Protein AF-A0A662MGZ0-F1 (afdb_monomer_lite)

pLDDT: mean 72.91, std 17.0, range [33.31, 95.69]

Structure (mmCIF, N/CA/C/O backbone):
data_AF-A0A662MGZ0-F1
#
_entry.id   AF-A0A662MGZ0-F1
#
loop_
_atom_site.group_PDB
_atom_site.id
_atom_site.type_symbol
_atom_site.label_atom_id
_atom_site.label_alt_id
_atom_site.label_comp_id
_atom_site.label_asym_id
_atom_site.label_entity_id
_atom_site.label_seq_id
_atom_site.pdbx_PDB_ins_code
_atom_site.Cartn_x
_atom_site.Cartn_y
_atom_site.Cartn_z
_atom_site.occupancy
_atom_site.B_iso_or_equiv
_atom_site.auth_seq_id
_atom_site.auth_comp_id
_atom_site.auth_asym_id
_atom_site.auth_atom_id
_atom_site.pdbx_PDB_model_num
ATOM 1 N N . MET A 1 1 ? -16.092 4.769 41.363 1.00 36.03 1 MET A N 1
ATOM 2 C CA . MET A 1 1 ? -15.689 6.118 40.922 1.00 36.03 1 MET A CA 1
ATOM 3 C C . MET A 1 1 ? -15.088 5.960 39.541 1.00 36.03 1 MET A C 1
ATOM 5 O O . MET A 1 1 ? -14.132 5.210 39.410 1.00 36.03 1 MET A O 1
ATOM 9 N N . GLN A 1 2 ? -15.732 6.515 38.516 1.00 34.66 2 GLN A N 1
ATOM 10 C CA . GLN A 1 2 ? -15.165 6.566 37.168 1.00 34.66 2 GLN A CA 1
ATOM 11 C C . GLN A 1 2 ? -14.078 7.638 37.183 1.00 34.66 2 GLN A C 1
ATOM 13 O O . GLN A 1 2 ? -14.341 8.749 37.640 1.00 34.66 2 GLN A O 1
ATOM 18 N N . GLU A 1 3 ? -12.863 7.291 36.763 1.00 37.12 3 GLU A N 1
ATOM 19 C CA . GLU A 1 3 ? -11.817 8.292 36.576 1.00 37.12 3 GLU A CA 1
ATOM 20 C C . GLU A 1 3 ? -12.299 9.345 35.567 1.00 37.12 3 GLU A C 1
ATOM 22 O O . GLU A 1 3 ? -12.917 8.980 34.558 1.00 37.12 3 GLU A O 1
ATOM 27 N N . PRO A 1 4 ? -12.070 10.642 35.839 1.00 37.88 4 PRO A N 1
ATOM 28 C CA . PRO A 1 4 ? -12.424 11.695 34.908 1.00 37.88 4 PRO A CA 1
ATOM 29 C C . PRO A 1 4 ? -11.618 11.496 33.626 1.00 37.88 4 PRO A C 1
ATOM 31 O O . PRO A 1 4 ? -10.399 11.336 33.650 1.00 37.88 4 PRO A O 1
ATOM 34 N N . TYR A 1 5 ? -12.337 11.466 32.510 1.00 40.00 5 TYR A N 1
ATOM 35 C CA . TYR A 1 5 ? -11.785 11.430 31.165 1.00 40.00 5 TYR A CA 1
ATOM 36 C C . TYR A 1 5 ? -10.816 12.617 31.020 1.00 40.00 5 TYR A C 1
ATOM 38 O O . TYR A 1 5 ? -11.238 13.766 31.120 1.00 40.00 5 TYR A O 1
ATOM 46 N N . ASP A 1 6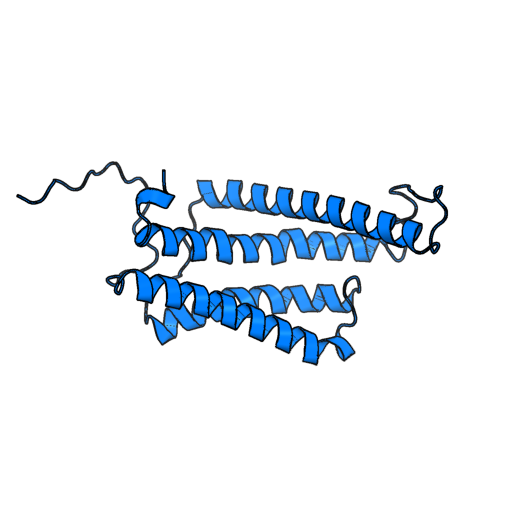 ? -9.515 12.352 30.883 1.00 36.50 6 ASP A N 1
ATOM 47 C CA . ASP A 1 6 ? -8.514 13.403 30.694 1.00 36.50 6 ASP A CA 1
ATOM 48 C C . ASP A 1 6 ? -8.732 14.053 29.317 1.00 36.50 6 ASP A C 1
ATOM 50 O O . ASP A 1 6 ? -8.434 13.476 28.268 1.00 36.50 6 ASP A O 1
ATOM 54 N N . ASP A 1 7 ? -9.284 15.267 29.338 1.00 39.56 7 ASP A N 1
ATOM 55 C CA . ASP A 1 7 ? -9.600 16.117 28.184 1.00 39.56 7 ASP A CA 1
ATOM 56 C C . ASP A 1 7 ? -8.359 16.603 27.405 1.00 39.56 7 ASP A C 1
ATOM 58 O O . ASP A 1 7 ? -8.474 17.389 26.464 1.00 39.56 7 ASP A O 1
ATOM 62 N N . LYS A 1 8 ? -7.148 16.125 27.722 1.00 34.72 8 LYS A N 1
ATOM 63 C CA . LYS A 1 8 ? -5.940 16.387 26.917 1.00 34.72 8 LYS A CA 1
ATOM 64 C C . LYS A 1 8 ? -5.690 15.364 25.810 1.00 34.72 8 LYS A C 1
ATOM 66 O O . LYS A 1 8 ? -4.596 15.300 25.245 1.00 34.72 8 LYS A O 1
ATOM 71 N N . TRP A 1 9 ? -6.715 14.616 25.413 1.00 36.53 9 TRP A N 1
ATOM 72 C CA . TRP A 1 9 ? -6.699 13.875 24.158 1.00 36.53 9 TRP A CA 1
ATOM 73 C C . TRP A 1 9 ? -6.981 14.833 22.977 1.00 36.53 9 TRP A C 1
ATOM 75 O O . TRP A 1 9 ? -8.115 15.019 22.551 1.00 36.53 9 TRP A O 1
ATOM 85 N N . TYR A 1 10 ? -5.935 15.413 22.375 1.00 33.31 10 TYR A N 1
ATOM 86 C CA . TYR A 1 10 ? -6.049 16.272 21.172 1.00 33.31 10 TYR A CA 1
ATOM 87 C C . TYR A 1 10 ? -6.372 15.513 19.864 1.00 33.31 10 TYR A C 1
ATOM 89 O O . TYR A 1 10 ? -6.394 16.091 18.777 1.00 33.31 10 TYR A O 1
ATOM 97 N N . GLY A 1 11 ? -6.586 14.200 19.933 1.00 38.25 11 GLY A N 1
ATOM 98 C CA . GLY A 1 11 ? -7.025 13.376 18.811 1.00 38.25 11 GLY A CA 1
ATOM 99 C C . GLY A 1 11 ? -8.546 13.232 18.757 1.00 38.25 11 GLY A C 1
ATOM 100 O O . GLY A 1 11 ? -9.127 12.494 19.541 1.00 38.25 11 GLY A O 1
ATOM 101 N N . VAL A 1 12 ? -9.183 13.860 17.773 1.00 43.66 12 VAL A N 1
ATOM 102 C CA . VAL A 1 12 ? -10.583 13.602 17.378 1.00 43.66 12 VAL A CA 1
ATOM 103 C C . VAL A 1 12 ? -10.889 12.084 17.442 1.00 43.66 12 VAL A C 1
ATOM 105 O O . VAL A 1 12 ? -9.995 11.283 17.112 1.00 43.66 12 VAL A O 1
ATOM 108 N N . PRO A 1 13 ? -12.087 11.667 17.913 1.00 45.62 13 PRO A N 1
ATOM 109 C CA . PRO A 1 13 ? -12.421 10.280 18.233 1.00 45.62 13 PRO A CA 1
ATOM 110 C C . PRO A 1 13 ? -11.998 9.266 17.158 1.00 45.62 13 PRO A C 1
ATOM 112 O O . PRO A 1 13 ? -11.779 9.618 15.995 1.00 45.62 13 PRO A O 1
ATOM 115 N N . PRO A 1 14 ? -11.786 7.995 17.538 1.00 53.53 14 PRO A N 1
ATOM 116 C CA . PRO A 1 14 ? -11.468 6.930 16.591 1.00 53.53 14 PRO A CA 1
ATOM 117 C C . PRO A 1 14 ? -12.357 7.004 15.334 1.00 53.53 14 PRO A C 1
ATOM 119 O O . PRO A 1 14 ? -13.562 7.169 15.450 1.00 53.53 14 PRO A O 1
ATOM 122 N N . ALA A 1 15 ? -11.776 6.895 14.130 1.00 58.50 15 ALA A N 1
ATOM 123 C CA . ALA A 1 15 ? -12.521 6.608 12.900 1.00 58.50 15 ALA A CA 1
ATOM 124 C C . ALA A 1 15 ? -13.312 5.305 13.100 1.00 58.50 15 ALA A C 1
ATOM 126 O O . ALA A 1 15 ? -12.734 4.235 12.944 1.00 58.50 15 ALA A O 1
ATOM 127 N N . GLY A 1 16 ? -14.538 5.372 13.609 1.00 57.53 16 GLY A N 1
ATOM 128 C CA . GLY A 1 16 ? -15.342 4.237 14.071 1.00 57.53 16 GLY A CA 1
ATOM 129 C C . GLY A 1 16 ? -16.126 4.595 15.325 1.00 57.53 16 GLY A C 1
ATOM 130 O O . GLY A 1 16 ? -15.541 4.877 16.367 1.00 57.53 16 GLY A O 1
ATOM 131 N N . GLU A 1 17 ? -17.447 4.574 15.203 1.00 64.44 17 GLU A N 1
ATOM 132 C CA . GLU A 1 17 ? -18.383 4.990 16.253 1.00 64.44 17 GLU A CA 1
ATOM 133 C C . GLU A 1 17 ? -18.802 3.806 17.133 1.00 64.44 17 GLU A C 1
ATOM 135 O O . GLU A 1 17 ? -19.335 3.995 18.227 1.00 64.44 17 GLU A O 1
ATOM 140 N N . LYS A 1 18 ? -18.574 2.569 16.669 1.00 71.88 18 LYS A N 1
ATOM 141 C CA . LYS A 1 18 ? -19.003 1.367 17.387 1.00 71.88 18 LYS A CA 1
ATOM 142 C C . LYS A 1 18 ? -17.957 0.855 18.374 1.00 71.88 18 LYS A C 1
ATOM 144 O O . LYS A 1 18 ? -16.753 0.971 18.132 1.00 71.88 18 LYS A O 1
ATOM 149 N N . PRO A 1 19 ? -18.409 0.178 19.446 1.00 76.31 19 PRO A N 1
ATOM 150 C CA . PRO A 1 19 ? -17.512 -0.523 20.346 1.00 76.31 19 PRO A CA 1
ATOM 151 C C . PRO A 1 19 ? -16.674 -1.568 19.601 1.00 76.31 19 PRO A C 1
ATOM 153 O O . PRO A 1 19 ? -17.112 -2.244 18.658 1.00 76.31 19 PRO A O 1
ATOM 156 N N . ILE A 1 20 ? -15.427 -1.681 20.042 1.00 80.12 20 ILE A N 1
ATOM 157 C CA . ILE A 1 20 ? -14.443 -2.585 19.461 1.00 80.12 20 ILE A CA 1
ATOM 158 C C . ILE A 1 20 ? -14.708 -3.992 20.015 1.00 80.12 20 ILE A C 1
ATOM 160 O O . ILE A 1 20 ? -14.958 -4.135 21.214 1.00 80.12 20 ILE A O 1
ATOM 164 N N . PRO A 1 21 ? -14.681 -5.037 19.170 1.00 82.38 21 PRO A N 1
ATOM 165 C CA . PRO A 1 21 ? -14.784 -6.416 19.625 1.00 82.38 21 PRO A CA 1
ATOM 166 C C . PRO A 1 21 ? -13.569 -6.787 20.495 1.00 82.38 21 PRO A C 1
ATOM 168 O O . PRO A 1 21 ? -12.618 -6.009 20.605 1.00 82.38 21 PRO A O 1
ATOM 171 N N . PRO A 1 22 ? -13.553 -7.982 21.113 1.00 88.19 22 PRO A N 1
ATOM 172 C CA . PRO A 1 22 ? -12.413 -8.427 21.907 1.00 88.19 22 PRO A CA 1
ATOM 173 C C . PRO A 1 22 ? -11.082 -8.246 21.166 1.00 88.19 22 PRO A C 1
ATOM 175 O O . PRO A 1 22 ? -10.978 -8.553 19.977 1.00 88.19 22 PRO A O 1
ATOM 178 N N . ARG A 1 23 ? -10.060 -7.771 21.888 1.00 84.00 23 ARG A N 1
ATOM 179 C CA . ARG A 1 23 ? -8.738 -7.374 21.367 1.00 84.00 23 ARG A CA 1
ATOM 180 C C . ARG A 1 23 ? -8.174 -8.316 20.301 1.00 84.00 23 ARG A C 1
ATOM 182 O O . ARG A 1 23 ? -7.818 -7.861 19.218 1.00 84.00 23 ARG A O 1
ATOM 189 N N . GLY A 1 24 ? -8.123 -9.616 20.590 1.00 85.69 24 GLY A N 1
ATOM 190 C CA . GLY A 1 24 ? -7.587 -10.613 19.656 1.00 85.69 24 GLY A CA 1
ATOM 191 C C . GLY A 1 24 ? -8.396 -10.722 18.362 1.00 85.69 24 GLY A C 1
ATOM 192 O O . GLY A 1 24 ? -7.819 -10.786 17.282 1.00 85.69 24 GLY A O 1
ATOM 193 N N . ARG A 1 25 ? -9.730 -10.652 18.458 1.00 89.44 25 ARG A N 1
ATOM 194 C CA . ARG A 1 25 ? -10.616 -10.675 17.289 1.00 89.44 25 ARG A CA 1
ATOM 195 C C . ARG A 1 25 ? -10.419 -9.439 16.418 1.00 89.44 25 ARG A C 1
ATOM 197 O O . ARG A 1 25 ? -10.352 -9.578 15.207 1.00 89.44 25 ARG A O 1
ATOM 204 N N . TYR A 1 26 ? -10.299 -8.252 17.009 1.00 88.75 26 TYR A N 1
ATOM 205 C CA . TYR A 1 26 ? -10.123 -7.033 16.216 1.00 88.75 26 TYR A CA 1
ATOM 206 C C . TYR A 1 26 ? -8.779 -6.992 15.481 1.00 88.75 26 TYR A C 1
ATOM 208 O O . TYR A 1 26 ? -8.721 -6.605 14.320 1.00 88.75 26 TYR A O 1
ATOM 216 N N . ILE A 1 27 ? -7.700 -7.441 16.130 1.00 88.56 27 ILE A N 1
ATOM 217 C CA . ILE A 1 27 ? -6.387 -7.557 15.479 1.00 88.56 27 ILE A CA 1
ATOM 218 C C . ILE A 1 27 ? -6.452 -8.574 14.336 1.00 88.56 27 ILE A C 1
ATOM 220 O O . ILE A 1 27 ? -5.968 -8.289 13.244 1.00 88.56 27 ILE A O 1
ATOM 224 N N . ALA A 1 28 ? -7.092 -9.727 14.557 1.00 92.38 28 ALA A N 1
ATOM 225 C CA . ALA A 1 28 ? -7.289 -10.723 13.509 1.00 92.38 28 ALA A CA 1
ATOM 226 C C . ALA A 1 28 ? -8.102 -10.166 12.328 1.00 92.38 28 ALA A C 1
ATOM 228 O O . ALA A 1 28 ? -7.761 -10.438 11.183 1.00 92.38 28 ALA A O 1
ATOM 229 N N . GLU A 1 29 ? -9.127 -9.348 12.588 1.00 93.06 29 GLU A N 1
ATOM 230 C CA . GLU A 1 29 ? -9.899 -8.659 11.547 1.00 93.06 29 GLU A CA 1
ATOM 231 C C . GLU A 1 29 ? -9.010 -7.712 10.716 1.00 93.06 29 GLU A C 1
ATOM 233 O O . GLU A 1 29 ? -9.052 -7.772 9.490 1.00 93.06 29 GLU A O 1
ATOM 238 N N . ILE A 1 30 ? -8.150 -6.899 11.345 1.00 91.19 30 ILE A N 1
ATOM 239 C CA . ILE A 1 30 ? -7.210 -6.009 10.631 1.00 91.19 30 ILE A CA 1
ATOM 240 C C . ILE A 1 30 ? -6.205 -6.817 9.797 1.00 91.19 30 ILE A C 1
ATOM 242 O O . ILE A 1 30 ? -5.982 -6.508 8.628 1.00 91.19 30 ILE A O 1
ATOM 246 N N . LEU A 1 31 ? -5.615 -7.868 10.373 1.00 93.31 31 LEU A N 1
ATOM 247 C CA . LEU A 1 31 ? -4.672 -8.736 9.662 1.00 93.31 31 LEU A CA 1
ATOM 248 C C . LEU A 1 31 ? -5.336 -9.456 8.486 1.00 93.31 31 LEU A C 1
ATOM 250 O O . LEU A 1 31 ? -4.720 -9.592 7.433 1.00 93.31 31 LEU A O 1
ATOM 254 N N . ALA A 1 32 ? -6.594 -9.874 8.635 1.00 94.94 32 ALA A N 1
ATOM 255 C CA . ALA A 1 32 ? -7.357 -10.483 7.554 1.00 94.94 32 ALA A CA 1
ATOM 256 C C . ALA A 1 32 ? -7.583 -9.503 6.396 1.00 94.94 32 ALA A C 1
ATOM 258 O O . ALA A 1 32 ? -7.451 -9.905 5.245 1.00 94.94 32 ALA A O 1
ATOM 259 N N . VAL A 1 33 ? -7.861 -8.224 6.676 1.00 94.75 33 VAL A N 1
ATOM 260 C CA . VAL A 1 33 ? -7.974 -7.185 5.635 1.00 94.75 33 VAL A CA 1
ATOM 261 C C . VAL A 1 33 ? -6.670 -7.063 4.847 1.00 94.75 33 VAL A C 1
ATOM 263 O O . VAL A 1 33 ? -6.703 -7.142 3.623 1.00 94.75 33 VAL A O 1
ATOM 266 N N . ILE A 1 34 ? -5.532 -6.950 5.540 1.00 94.00 34 ILE A N 1
ATOM 267 C CA . ILE A 1 34 ? -4.206 -6.857 4.904 1.00 94.00 34 ILE A CA 1
ATOM 268 C C . ILE A 1 34 ? -3.904 -8.123 4.090 1.00 94.00 34 ILE A C 1
ATOM 270 O O . ILE A 1 34 ? -3.416 -8.053 2.967 1.00 94.00 34 ILE A O 1
ATOM 274 N N . PHE A 1 35 ? -4.213 -9.301 4.632 1.00 95.50 35 PHE A N 1
ATOM 275 C CA . PHE A 1 35 ? -3.986 -10.565 3.940 1.00 95.50 35 PHE A CA 1
ATOM 276 C C . PHE A 1 35 ? -4.834 -10.693 2.668 1.00 95.50 35 PHE A C 1
ATOM 278 O O . PHE A 1 35 ? -4.313 -11.056 1.615 1.00 95.50 35 PHE A O 1
ATOM 285 N N . ILE A 1 36 ? -6.128 -10.366 2.744 1.00 95.69 36 ILE A N 1
ATOM 286 C CA . ILE A 1 36 ? -7.026 -10.355 1.581 1.00 95.69 36 ILE A CA 1
ATOM 287 C C . ILE A 1 36 ? -6.498 -9.391 0.523 1.00 95.69 36 ILE A C 1
ATOM 289 O O . ILE A 1 36 ? -6.497 -9.726 -0.657 1.00 95.69 36 ILE A O 1
ATOM 293 N N . GLU A 1 37 ? -6.012 -8.226 0.937 1.00 94.25 37 GLU A N 1
ATOM 294 C CA . GLU A 1 37 ? -5.407 -7.264 0.031 1.00 94.25 37 GLU A CA 1
ATOM 295 C C . GLU A 1 37 ? -4.190 -7.849 -0.697 1.00 94.25 37 GLU A C 1
ATOM 297 O O . GLU A 1 37 ? -4.146 -7.790 -1.923 1.00 94.25 37 GLU A O 1
ATOM 302 N N . PHE A 1 38 ? -3.254 -8.496 0.011 1.00 92.94 38 PHE A N 1
ATOM 303 C CA . PHE A 1 38 ? -2.117 -9.182 -0.618 1.00 92.94 38 PHE A CA 1
ATOM 304 C C . PHE A 1 38 ? -2.560 -10.249 -1.624 1.00 92.94 38 PHE A C 1
ATOM 306 O O . PHE A 1 38 ? -1.990 -10.347 -2.713 1.00 92.94 38 PHE A O 1
ATOM 313 N N . VAL A 1 39 ? -3.593 -11.028 -1.290 1.00 94.75 39 VAL A N 1
ATOM 314 C CA . VAL A 1 39 ? -4.161 -12.035 -2.197 1.00 94.75 39 VAL A CA 1
ATOM 315 C C . VAL A 1 39 ? -4.755 -11.374 -3.438 1.00 94.75 39 VAL A C 1
ATOM 317 O O . VAL A 1 39 ? -4.446 -11.791 -4.553 1.00 94.75 39 VAL A O 1
ATOM 320 N N . LEU A 1 40 ? -5.564 -10.324 -3.276 1.00 94.75 40 LEU A N 1
ATOM 321 C CA . LEU A 1 40 ? -6.132 -9.567 -4.394 1.00 94.75 40 LEU A CA 1
ATOM 322 C C . LEU A 1 40 ? -5.036 -8.956 -5.264 1.00 94.75 40 LEU A C 1
ATOM 324 O O . LEU A 1 40 ? -5.153 -8.964 -6.491 1.00 94.75 40 LEU A O 1
ATOM 328 N N . TRP A 1 41 ? -3.951 -8.488 -4.648 1.00 92.88 41 TRP A N 1
ATOM 329 C CA . TRP A 1 41 ? -2.832 -7.922 -5.381 1.00 92.88 41 TRP A CA 1
ATOM 330 C C . TRP A 1 41 ? -2.112 -8.984 -6.216 1.00 92.88 41 TRP A C 1
ATOM 332 O O . TRP A 1 41 ? -1.857 -8.785 -7.406 1.00 92.88 41 TRP A O 1
ATOM 342 N N . GLY A 1 42 ? -1.856 -10.149 -5.614 1.00 90.00 42 GLY A N 1
ATOM 343 C CA . GLY A 1 42 ? -1.281 -11.312 -6.285 1.00 90.00 42 GLY A CA 1
ATOM 344 C C . GLY A 1 42 ? -2.148 -11.806 -7.443 1.00 90.00 42 GLY A C 1
ATOM 345 O O . GLY A 1 42 ? -1.635 -12.017 -8.541 1.00 90.00 42 GLY A O 1
ATOM 346 N N . LEU A 1 43 ? -3.465 -11.910 -7.238 1.00 93.38 43 LEU A N 1
ATOM 347 C CA . LEU A 1 43 ? -4.419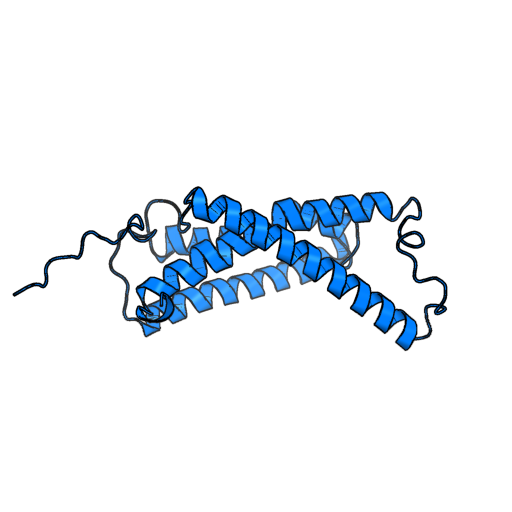 -12.291 -8.282 1.00 93.38 43 LEU A CA 1
ATOM 348 C C . LEU A 1 43 ? -4.433 -11.276 -9.425 1.00 93.38 43 LEU A C 1
ATOM 350 O O . LEU A 1 43 ? -4.305 -11.660 -10.587 1.00 93.38 43 LEU A O 1
ATOM 354 N N . TYR A 1 44 ? -4.525 -9.981 -9.117 1.00 92.12 44 TYR A N 1
ATOM 355 C CA . TYR A 1 44 ? -4.432 -8.940 -10.136 1.00 92.12 44 TYR A CA 1
ATOM 356 C C . TYR A 1 44 ? -3.137 -9.069 -10.937 1.00 92.12 44 TYR A C 1
ATOM 358 O O . TYR A 1 44 ? -3.176 -9.030 -12.166 1.00 92.12 44 TYR A O 1
ATOM 366 N N . ARG A 1 45 ? -1.984 -9.241 -10.280 1.00 88.69 45 ARG A N 1
ATOM 367 C CA . ARG A 1 45 ? -0.701 -9.360 -10.984 1.00 88.69 45 ARG A CA 1
ATOM 368 C C . ARG A 1 45 ? -0.650 -10.608 -11.846 1.00 88.69 45 ARG A C 1
ATOM 370 O O . ARG A 1 45 ? -0.211 -10.510 -12.985 1.00 88.69 45 ARG A O 1
ATOM 377 N N . TYR A 1 46 ? -1.144 -11.734 -11.345 1.00 89.44 46 TYR A N 1
ATOM 378 C CA . TYR A 1 46 ? -1.210 -12.981 -12.094 1.00 89.44 46 TYR A CA 1
ATOM 379 C C . TYR A 1 46 ? -2.031 -12.831 -13.384 1.00 89.44 46 TYR A C 1
ATOM 381 O O . TYR A 1 46 ? -1.541 -13.149 -14.465 1.00 89.44 46 TYR A O 1
ATOM 389 N N . PHE A 1 47 ? -3.240 -12.269 -13.297 1.00 90.06 47 PHE A N 1
ATOM 390 C CA . PHE A 1 47 ? -4.121 -12.124 -14.461 1.00 90.06 47 PHE A CA 1
ATOM 391 C C . PHE A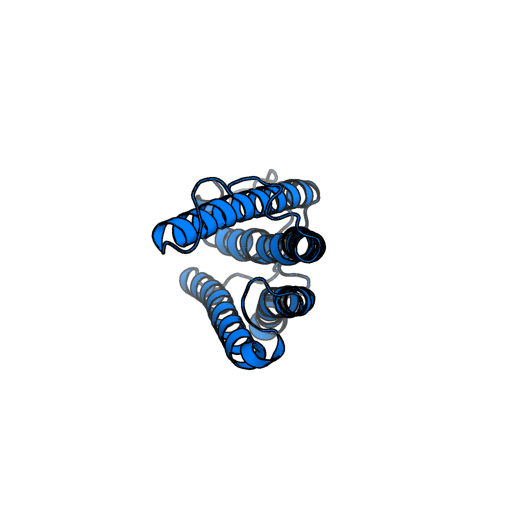 1 47 ? -3.705 -11.009 -15.416 1.00 90.06 47 PHE A C 1
ATOM 393 O O . PHE A 1 47 ? -3.947 -11.101 -16.618 1.00 90.06 47 PHE A O 1
ATOM 400 N N . THR A 1 48 ? -3.091 -9.944 -14.904 1.00 87.50 48 THR A N 1
ATOM 401 C CA . THR A 1 48 ? -2.772 -8.771 -15.720 1.00 87.50 48 THR A CA 1
ATOM 402 C C . THR A 1 48 ? -1.332 -8.724 -16.211 1.00 87.50 48 THR A C 1
ATOM 404 O O . THR A 1 48 ? -1.030 -7.908 -17.081 1.00 87.50 48 THR A O 1
ATOM 407 N N . ALA A 1 49 ? -0.444 -9.602 -15.733 1.00 85.38 49 ALA A N 1
ATOM 408 C CA . ALA A 1 49 ? 0.933 -9.696 -16.220 1.00 85.38 49 ALA A CA 1
ATOM 409 C C . ALA A 1 49 ? 1.045 -9.823 -17.755 1.00 85.38 49 ALA A C 1
ATOM 411 O O . ALA A 1 49 ? 1.884 -9.120 -18.319 1.00 85.38 49 ALA A O 1
ATOM 412 N N . PRO A 1 50 ? 0.198 -10.598 -18.468 1.00 88.75 50 PRO A N 1
ATOM 413 C CA . PRO A 1 50 ? 0.254 -10.668 -19.933 1.00 88.75 50 PRO A CA 1
ATOM 414 C C . PRO A 1 50 ? -0.101 -9.348 -20.637 1.00 88.75 50 PRO A C 1
ATOM 416 O O . PRO A 1 50 ? 0.328 -9.108 -21.761 1.00 88.75 50 PRO A O 1
ATOM 419 N N . ILE A 1 51 ? -0.890 -8.487 -19.986 1.00 85.75 51 ILE A N 1
ATOM 420 C CA . ILE A 1 51 ? -1.445 -7.258 -20.575 1.00 85.75 51 ILE A CA 1
ATOM 421 C C . ILE A 1 51 ? -0.583 -6.048 -20.206 1.00 85.75 51 ILE A C 1
ATOM 423 O O . ILE A 1 51 ? -0.165 -5.273 -21.070 1.00 85.75 51 ILE A O 1
ATOM 427 N N . TYR A 1 52 ? -0.315 -5.889 -18.909 1.00 81.56 52 TYR A N 1
ATOM 428 C CA . TYR A 1 52 ? 0.444 -4.771 -18.358 1.00 81.56 52 TYR A CA 1
ATOM 429 C C . TYR A 1 52 ? 1.945 -5.041 -18.277 1.00 81.56 52 TYR A C 1
ATOM 431 O O . TYR A 1 52 ? 2.698 -4.129 -17.959 1.00 81.56 52 TYR A O 1
ATOM 439 N N . GLY A 1 53 ? 2.390 -6.254 -18.598 1.00 80.81 53 GLY A N 1
ATOM 440 C CA . GLY A 1 53 ? 3.798 -6.615 -18.619 1.00 80.81 53 GLY A CA 1
ATOM 441 C C . GLY A 1 53 ? 4.435 -6.722 -17.232 1.00 80.81 53 GLY A C 1
ATOM 442 O O . GLY A 1 53 ? 3.778 -6.730 -16.178 1.00 80.81 53 GLY A O 1
ATOM 443 N N . GLY A 1 54 ? 5.762 -6.842 -17.263 1.00 74.81 54 GLY A N 1
ATOM 444 C CA . GLY A 1 54 ? 6.614 -6.888 -16.082 1.00 74.81 54 GLY A CA 1
ATOM 445 C C . GLY A 1 54 ? 6.725 -5.539 -15.373 1.00 74.81 54 GLY A C 1
ATOM 446 O O . GLY A 1 54 ? 6.366 -4.486 -15.911 1.00 74.81 54 GLY A O 1
ATOM 447 N N . PHE A 1 55 ? 7.240 -5.599 -14.148 1.00 72.75 55 PHE A N 1
ATOM 448 C CA . PHE A 1 55 ? 7.657 -4.424 -13.391 1.00 72.75 55 PHE A CA 1
ATOM 449 C C . PHE A 1 55 ? 8.635 -3.575 -14.223 1.00 72.75 55 PHE A C 1
ATOM 451 O O . PHE A 1 55 ? 9.443 -4.122 -14.970 1.00 72.75 55 PHE A O 1
ATOM 458 N N . GLY A 1 56 ? 8.533 -2.246 -14.131 1.00 70.00 56 GLY A N 1
ATOM 459 C CA . GLY A 1 56 ? 9.380 -1.334 -14.909 1.00 70.00 56 GLY A CA 1
ATOM 460 C C . GLY A 1 56 ? 8.871 -1.008 -16.317 1.00 70.00 56 GLY A C 1
ATOM 461 O O . GLY A 1 56 ? 9.546 -0.301 -17.050 1.00 70.00 56 GLY A O 1
ATOM 462 N N . THR A 1 57 ? 7.683 -1.465 -16.722 1.00 77.81 57 THR A N 1
ATOM 463 C CA . THR A 1 57 ? 7.102 -1.095 -18.026 1.00 77.81 57 THR A CA 1
ATOM 464 C C . THR A 1 57 ? 6.089 0.048 -17.909 1.00 77.81 57 THR A C 1
ATOM 466 O O . THR A 1 57 ? 5.444 0.237 -16.878 1.00 77.81 57 THR A O 1
ATOM 469 N N . TRP A 1 58 ? 5.883 0.803 -18.992 1.00 80.94 58 TRP A N 1
ATOM 470 C CA . TRP A 1 58 ? 4.866 1.866 -19.045 1.00 80.94 58 TRP A CA 1
ATOM 471 C C . TRP A 1 58 ? 3.464 1.358 -18.696 1.00 80.94 58 TRP A C 1
ATOM 473 O O . TRP A 1 58 ? 2.762 1.939 -17.869 1.00 80.94 58 TRP A O 1
ATOM 483 N N . LYS A 1 59 ? 3.069 0.238 -19.309 1.00 83.44 59 LYS A N 1
ATOM 484 C CA . LYS A 1 59 ? 1.754 -0.374 -19.105 1.00 83.44 59 LYS A CA 1
ATOM 485 C C . LYS A 1 59 ? 1.558 -0.814 -17.652 1.00 83.44 59 LYS A C 1
ATOM 487 O O . LYS A 1 59 ? 0.464 -0.646 -17.118 1.00 83.44 59 LYS A O 1
ATOM 492 N N . PHE A 1 60 ? 2.617 -1.304 -17.007 1.00 84.25 60 PHE A N 1
ATOM 493 C CA . PHE A 1 60 ? 2.610 -1.641 -15.589 1.00 84.25 60 PHE A CA 1
ATOM 494 C C . PHE A 1 60 ? 2.248 -0.423 -14.739 1.00 84.25 60 PHE A C 1
ATOM 496 O O . PHE A 1 60 ? 1.277 -0.486 -13.985 1.00 84.25 60 PHE A O 1
ATOM 503 N N . TYR A 1 61 ? 2.958 0.695 -14.896 1.00 83.50 61 TYR A N 1
ATOM 504 C CA . TYR A 1 61 ? 2.726 1.891 -14.082 1.00 83.50 61 TYR A CA 1
ATOM 505 C C . TYR A 1 61 ? 1.363 2.536 -14.339 1.00 83.50 61 TYR A C 1
ATOM 507 O O . TYR A 1 61 ? 0.692 2.926 -13.386 1.00 83.50 61 TYR A O 1
ATOM 515 N N . VAL A 1 62 ? 0.896 2.567 -15.592 1.00 86.38 62 VAL A N 1
ATOM 516 C CA . VAL A 1 62 ? -0.458 3.050 -15.914 1.00 86.38 62 VAL A CA 1
ATOM 517 C C . VAL A 1 62 ? -1.528 2.196 -15.229 1.00 86.38 62 VAL A C 1
ATOM 519 O O . VAL A 1 62 ? -2.454 2.741 -14.634 1.00 86.38 62 VAL A O 1
ATOM 522 N N . GLY A 1 63 ? -1.385 0.866 -15.240 1.00 86.25 63 GLY A N 1
ATOM 523 C CA . GLY A 1 63 ? -2.304 -0.022 -14.519 1.00 86.25 63 GLY A CA 1
ATOM 524 C C . GLY A 1 63 ? -2.310 0.229 -13.005 1.00 86.25 63 GLY A C 1
ATOM 525 O O . GLY A 1 63 ? -3.366 0.198 -12.373 1.00 86.25 63 GLY A O 1
ATOM 526 N N . HIS A 1 64 ? -1.151 0.554 -12.422 1.00 87.00 64 HIS A N 1
ATOM 527 C CA . HIS A 1 64 ? -1.021 0.812 -10.983 1.00 87.00 64 HIS A CA 1
ATOM 528 C C . HIS A 1 64 ? -1.738 2.080 -10.518 1.00 87.00 64 HIS A C 1
ATOM 530 O O . HIS A 1 64 ? -2.199 2.099 -9.378 1.00 87.00 64 HIS A O 1
ATOM 536 N N . ILE A 1 65 ? -1.908 3.086 -11.387 1.00 88.81 65 ILE A N 1
ATOM 537 C CA . ILE A 1 65 ? -2.659 4.312 -11.063 1.00 88.81 65 ILE A CA 1
ATOM 538 C C . ILE A 1 65 ? -4.063 3.977 -10.549 1.00 88.81 65 ILE A C 1
ATOM 540 O O . ILE A 1 65 ? -4.545 4.596 -9.606 1.00 88.81 65 ILE A O 1
ATOM 544 N N . ILE A 1 66 ? -4.712 2.985 -11.160 1.00 88.62 66 ILE A N 1
ATOM 545 C CA . ILE A 1 66 ? -6.076 2.582 -10.808 1.00 88.62 66 ILE A CA 1
ATOM 546 C C . ILE A 1 66 ? -6.051 1.437 -9.803 1.00 88.62 66 ILE A C 1
ATOM 548 O O . ILE A 1 66 ? -6.801 1.440 -8.824 1.00 88.62 66 ILE A O 1
ATOM 552 N N . ALA A 1 67 ? -5.201 0.442 -10.041 1.00 90.06 67 ALA A N 1
ATOM 553 C CA . ALA A 1 67 ? -5.260 -0.796 -9.291 1.00 90.06 67 ALA A CA 1
ATOM 554 C C . ALA A 1 67 ? -4.783 -0.636 -7.840 1.00 90.06 67 ALA A C 1
ATOM 556 O O . ALA A 1 67 ? -5.427 -1.194 -6.955 1.00 90.06 67 ALA A O 1
ATOM 557 N N . ALA A 1 68 ? -3.749 0.174 -7.570 1.00 88.12 68 ALA A N 1
ATOM 558 C CA . ALA A 1 68 ? -3.255 0.362 -6.204 1.00 88.12 68 ALA A CA 1
ATOM 559 C C . ALA A 1 68 ? -4.311 1.011 -5.279 1.00 88.12 68 ALA A C 1
ATOM 561 O O . ALA A 1 68 ? -4.638 0.401 -4.260 1.00 88.12 68 ALA A O 1
ATOM 562 N N . PRO A 1 69 ? -4.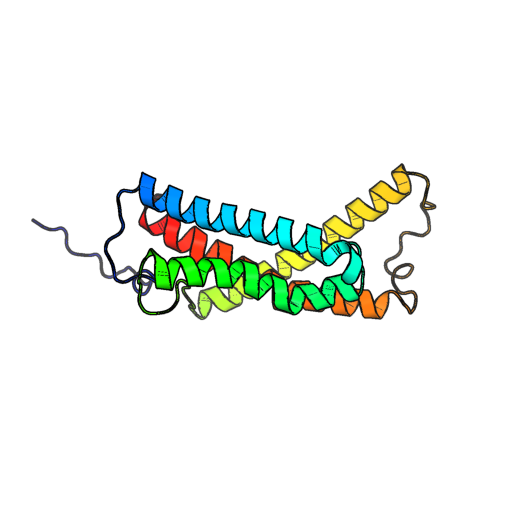949 2.151 -5.629 1.00 89.12 69 PRO A N 1
ATOM 563 C CA . PRO A 1 69 ? -6.036 2.698 -4.816 1.00 89.12 69 PRO A CA 1
ATOM 564 C C . PRO A 1 69 ? -7.230 1.748 -4.702 1.00 89.12 69 PRO A C 1
ATOM 566 O O . PRO A 1 69 ? -7.813 1.611 -3.629 1.00 89.12 69 PRO A O 1
ATOM 569 N N . THR A 1 70 ? -7.601 1.086 -5.802 1.00 93.12 70 THR A N 1
ATOM 570 C CA . THR A 1 70 ? -8.794 0.231 -5.837 1.00 93.12 70 THR A CA 1
ATOM 571 C C . THR A 1 70 ? -8.630 -0.994 -4.948 1.00 93.12 70 THR A C 1
ATOM 573 O O . THR A 1 70 ? -9.543 -1.326 -4.200 1.00 93.12 70 THR A O 1
ATOM 576 N N . ILE A 1 71 ? -7.478 -1.661 -5.001 1.00 93.56 71 ILE A N 1
ATOM 577 C CA . ILE A 1 71 ? -7.248 -2.884 -4.231 1.00 93.56 71 ILE A CA 1
ATOM 578 C C . ILE A 1 71 ? -6.998 -2.540 -2.765 1.00 93.56 71 ILE A C 1
ATOM 580 O O . ILE A 1 71 ? -7.705 -3.066 -1.907 1.00 93.56 71 ILE A O 1
ATOM 584 N N . ALA A 1 72 ? -6.086 -1.613 -2.468 1.00 90.38 72 ALA A N 1
ATOM 585 C CA . ALA A 1 72 ? -5.755 -1.284 -1.084 1.00 90.38 72 ALA A CA 1
ATOM 586 C C . ALA A 1 72 ? -6.921 -0.592 -0.366 1.00 90.38 72 ALA A C 1
ATOM 588 O O . ALA A 1 72 ? -7.483 -1.104 0.607 1.00 90.38 72 ALA A O 1
ATOM 589 N N . LEU A 1 73 ? -7.367 0.556 -0.886 1.00 90.19 73 LEU A N 1
ATOM 590 C CA . LEU A 1 73 ? -8.421 1.328 -0.231 1.00 90.19 73 LEU A CA 1
ATOM 591 C C . LEU A 1 73 ? -9.789 0.668 -0.405 1.00 90.19 73 LEU A C 1
ATOM 593 O O . LEU A 1 73 ? -10.599 0.714 0.518 1.00 90.19 73 LEU A O 1
ATOM 597 N N . GLY A 1 74 ? -10.058 0.022 -1.543 1.00 91.12 74 GLY A N 1
ATOM 598 C CA . GLY A 1 74 ? -11.326 -0.677 -1.759 1.00 91.12 74 GLY A CA 1
ATOM 599 C C . GLY A 1 74 ? -11.529 -1.833 -0.784 1.00 91.12 74 GLY A C 1
ATOM 600 O O . GLY A 1 74 ? -12.611 -1.942 -0.209 1.00 91.12 74 GLY A O 1
ATOM 601 N N . THR A 1 75 ? -10.495 -2.634 -0.505 1.00 93.69 75 THR A N 1
ATOM 602 C CA . THR A 1 75 ? -10.586 -3.726 0.484 1.00 93.69 75 THR A CA 1
ATOM 603 C C . THR A 1 75 ? -10.898 -3.181 1.878 1.00 93.69 75 THR A C 1
ATOM 605 O O . THR A 1 75 ? -11.822 -3.658 2.545 1.00 93.69 75 THR A O 1
ATOM 608 N N . ILE A 1 76 ? -10.200 -2.117 2.289 1.00 92.81 76 ILE A N 1
ATOM 609 C CA . ILE A 1 76 ? -10.456 -1.428 3.560 1.00 92.81 76 ILE A CA 1
ATOM 610 C C . ILE A 1 76 ? -11.891 -0.892 3.613 1.00 92.81 76 ILE A C 1
ATOM 612 O O . ILE A 1 76 ? -12.592 -1.093 4.606 1.00 92.81 76 ILE A O 1
ATOM 616 N N . MET A 1 77 ? -12.356 -0.238 2.548 1.00 91.81 77 MET A N 1
ATOM 617 C CA . MET A 1 77 ? -13.703 0.328 2.477 1.00 91.81 77 MET A CA 1
ATOM 618 C C . MET A 1 77 ? -14.785 -0.750 2.516 1.00 91.81 77 MET A C 1
ATOM 620 O O . MET A 1 77 ? -15.812 -0.555 3.170 1.00 91.81 77 MET A O 1
ATOM 624 N N . VAL A 1 78 ? -14.556 -1.901 1.877 1.00 93.12 78 VAL A N 1
ATOM 625 C CA . VAL A 1 78 ? -15.489 -3.031 1.914 1.00 93.12 78 VAL A CA 1
ATOM 626 C C . VAL A 1 78 ? -15.609 -3.579 3.335 1.00 93.12 78 VAL A C 1
ATOM 628 O O . VAL A 1 78 ? -16.717 -3.702 3.866 1.00 93.12 78 VAL A O 1
ATOM 631 N N . TYR A 1 79 ? -14.474 -3.833 3.987 1.00 92.94 79 TYR A N 1
ATOM 632 C CA . TYR A 1 79 ? -14.438 -4.233 5.391 1.00 92.94 79 TYR A CA 1
ATOM 633 C C . TYR A 1 79 ? -15.156 -3.215 6.291 1.00 92.94 79 TYR A C 1
ATOM 635 O O . TYR A 1 79 ? -16.010 -3.574 7.108 1.00 92.94 79 TYR A O 1
ATOM 643 N N . TRP A 1 80 ? -14.864 -1.930 6.103 1.00 90.50 80 TRP A N 1
ATOM 644 C CA . TRP A 1 80 ? -15.404 -0.850 6.919 1.00 90.50 80 TRP A CA 1
ATOM 645 C C . TRP A 1 80 ? -16.923 -0.716 6.789 1.00 90.50 80 TRP A C 1
ATOM 647 O O . TRP A 1 80 ? -17.665 -0.703 7.779 1.00 90.50 80 TRP A O 1
ATOM 657 N N . ARG A 1 81 ? -17.407 -0.646 5.546 1.00 89.00 81 ARG A N 1
ATOM 658 C CA . ARG A 1 81 ? -18.799 -0.315 5.248 1.00 89.00 81 ARG A CA 1
ATOM 659 C C . ARG A 1 81 ? -19.730 -1.515 5.329 1.00 89.00 81 ARG A C 1
ATOM 661 O O . ARG A 1 81 ? -20.863 -1.349 5.775 1.00 89.00 81 ARG A O 1
ATOM 668 N N . PHE A 1 82 ? -19.281 -2.702 4.924 1.00 90.62 82 PHE A N 1
ATOM 669 C CA . PHE A 1 82 ? -20.152 -3.878 4.835 1.00 90.62 82 PHE A CA 1
ATOM 670 C C . PHE A 1 82 ? -19.972 -4.840 6.005 1.00 90.62 82 PHE A C 1
ATOM 672 O O . PHE A 1 82 ? -20.971 -5.285 6.570 1.00 90.62 82 PHE A O 1
ATOM 679 N N . TYR A 1 83 ? -18.731 -5.127 6.411 1.00 91.19 83 TYR A N 1
ATOM 680 C CA . TYR A 1 83 ? -18.481 -6.059 7.514 1.00 91.19 83 TYR A CA 1
ATOM 681 C C . TYR A 1 83 ? -18.668 -5.382 8.881 1.00 91.19 83 TYR A C 1
ATOM 683 O O . TYR A 1 83 ? -19.512 -5.803 9.673 1.00 91.19 83 TYR A O 1
ATOM 691 N N . ARG A 1 84 ? -17.966 -4.270 9.145 1.00 86.50 84 ARG A N 1
ATOM 692 C CA . ARG A 1 84 ? -18.112 -3.501 10.400 1.00 86.50 84 ARG A CA 1
ATOM 693 C C . ARG A 1 84 ? -19.386 -2.646 10.439 1.00 86.50 84 ARG A C 1
ATOM 695 O O . ARG A 1 84 ? -19.896 -2.314 11.518 1.00 86.50 84 ARG A O 1
ATOM 702 N N . LYS A 1 85 ? -19.948 -2.327 9.266 1.00 86.81 85 LYS A N 1
ATOM 703 C CA . LYS A 1 85 ? -21.135 -1.466 9.105 1.00 86.81 85 LYS A CA 1
ATOM 704 C C . LYS A 1 85 ? -20.954 -0.106 9.786 1.00 86.81 85 LYS A C 1
ATOM 706 O O . LYS A 1 85 ? -21.879 0.387 10.434 1.00 86.81 85 LYS A O 1
ATOM 711 N N . GLU A 1 86 ? -19.748 0.442 9.716 1.00 81.69 86 GLU A N 1
ATOM 712 C CA . GLU A 1 86 ? -19.409 1.745 10.286 1.00 81.69 86 GLU A CA 1
ATOM 713 C C . GLU A 1 86 ? -19.900 2.867 9.358 1.00 81.69 86 GLU A C 1
ATOM 715 O O . GLU A 1 86 ? -20.127 2.683 8.150 1.00 81.69 86 GLU A O 1
ATOM 720 N N . ARG A 1 87 ? -20.127 4.044 9.940 1.00 74.81 87 ARG A N 1
ATOM 721 C CA . ARG A 1 87 ? -20.419 5.273 9.194 1.00 74.81 87 ARG A CA 1
ATOM 722 C C . ARG A 1 87 ? -19.120 6.072 9.029 1.00 74.81 87 ARG A C 1
ATOM 724 O O . ARG A 1 87 ? -18.203 5.942 9.832 1.00 74.81 87 ARG A O 1
ATOM 731 N N . GLY A 1 88 ? -19.028 6.859 7.957 1.00 77.44 88 GLY A N 1
ATOM 732 C CA . GLY A 1 88 ? -17.831 7.648 7.642 1.00 77.44 88 GLY A CA 1
ATOM 733 C C . GLY A 1 88 ? -16.660 6.833 7.078 1.00 77.44 88 GLY A C 1
ATOM 734 O O . GLY A 1 88 ? -16.817 5.671 6.696 1.00 77.44 88 GLY A O 1
ATOM 735 N N . LEU A 1 89 ? -15.490 7.473 6.997 1.00 79.56 89 LEU A N 1
ATOM 736 C CA . LEU A 1 89 ? -14.264 6.880 6.461 1.00 79.56 89 LEU A CA 1
ATOM 737 C C . LEU A 1 89 ? -13.419 6.228 7.571 1.00 79.56 89 LEU A C 1
ATOM 739 O O . LEU A 1 89 ? -13.368 6.752 8.683 1.00 79.56 89 LEU A O 1
ATOM 743 N N . PRO A 1 90 ? -12.704 5.131 7.263 1.00 76.94 90 PRO A N 1
ATOM 744 C CA . PRO A 1 90 ? -11.815 4.449 8.206 1.00 76.94 90 PRO A CA 1
ATOM 745 C C . PRO A 1 90 ? -10.510 5.203 8.510 1.00 76.94 90 PRO A C 1
ATOM 747 O O . PRO A 1 90 ? -9.717 4.725 9.323 1.00 76.94 90 PRO A O 1
ATOM 750 N N . PHE A 1 91 ? -10.281 6.349 7.861 1.00 79.12 91 PHE A N 1
ATOM 751 C CA . PHE A 1 91 ? -9.022 7.092 7.863 1.00 79.12 91 PHE A CA 1
ATOM 752 C C . PHE A 1 91 ? -9.128 8.384 8.677 1.00 79.12 91 PHE A C 1
ATOM 754 O O . PHE A 1 91 ? -10.125 9.106 8.594 1.00 79.12 91 PHE A O 1
ATOM 761 N N . ARG A 1 92 ? -8.070 8.727 9.420 1.00 69.56 92 ARG A N 1
ATOM 762 C CA . ARG A 1 92 ? -7.969 10.006 10.136 1.00 69.56 92 ARG A CA 1
ATOM 763 C C . ARG A 1 92 ? -7.188 11.041 9.330 1.00 69.56 92 ARG A C 1
ATOM 765 O O . ARG A 1 92 ? -5.970 11.158 9.445 1.00 69.56 92 ARG A O 1
ATOM 772 N N . PHE A 1 93 ? -7.904 11.872 8.583 1.00 59.78 93 PHE A N 1
ATOM 773 C CA . PHE A 1 93 ? -7.321 13.026 7.899 1.00 59.78 93 PHE A CA 1
ATOM 774 C C . PHE A 1 93 ? -7.137 14.192 8.883 1.00 59.78 93 PHE A C 1
ATOM 776 O O . PHE A 1 93 ? -8.026 15.022 9.045 1.00 59.78 93 PHE A O 1
ATOM 783 N N . THR A 1 94 ? -5.997 14.277 9.571 1.00 55.81 94 THR A N 1
ATOM 784 C CA . THR A 1 94 ? -5.626 15.513 10.294 1.00 55.81 94 THR A CA 1
ATOM 785 C C . THR A 1 94 ? -4.593 16.280 9.478 1.00 55.81 94 THR A C 1
ATOM 787 O O . THR A 1 94 ? -3.602 15.700 9.059 1.00 55.81 94 THR A O 1
ATOM 790 N N . THR A 1 95 ? -4.785 17.581 9.250 1.00 49.78 95 THR A N 1
ATOM 791 C CA . THR A 1 95 ? -3.918 18.429 8.397 1.00 49.78 95 THR A CA 1
ATOM 792 C C . THR A 1 95 ? -2.438 18.393 8.799 1.00 49.78 95 THR A C 1
ATOM 794 O O . THR A 1 95 ? -1.569 18.372 7.932 1.00 49.78 95 THR A O 1
ATOM 797 N N . LYS A 1 96 ? -2.136 18.304 10.104 1.00 55.25 96 LYS A N 1
ATOM 798 C CA . LYS A 1 96 ? -0.759 18.150 10.619 1.00 55.25 96 LYS A CA 1
ATOM 799 C C . LYS A 1 96 ? -0.145 16.781 10.302 1.00 55.25 96 LYS A C 1
ATOM 801 O O . LYS A 1 96 ? 1.048 16.697 10.011 1.00 55.25 96 LYS A O 1
ATOM 806 N N . ARG A 1 97 ? -0.946 15.710 10.347 1.00 56.31 97 ARG A N 1
ATOM 807 C CA . ARG A 1 97 ? -0.483 14.379 9.941 1.00 56.31 97 ARG A CA 1
ATOM 808 C C . ARG A 1 97 ? -0.400 14.298 8.431 1.00 56.31 97 ARG A C 1
ATOM 810 O O . ARG A 1 97 ? 0.660 13.965 7.962 1.00 56.31 97 ARG A O 1
ATOM 817 N N . LEU A 1 98 ? -1.396 14.754 7.675 1.00 57.91 98 LEU A N 1
ATOM 818 C CA . LEU A 1 98 ? -1.422 14.661 6.213 1.00 57.91 98 LEU A CA 1
ATOM 819 C C . LEU A 1 98 ? -0.154 15.218 5.550 1.00 57.91 98 LEU A C 1
ATOM 821 O O . LEU A 1 98 ? 0.424 14.544 4.711 1.00 57.91 98 LEU A O 1
ATOM 825 N N . PHE A 1 99 ? 0.323 16.401 5.952 1.00 62.78 99 PHE A N 1
ATOM 826 C CA . PHE A 1 99 ? 1.549 16.963 5.376 1.00 62.78 99 PHE A CA 1
ATOM 827 C C . PHE A 1 99 ? 2.805 16.167 5.761 1.00 62.78 99 PHE A C 1
ATOM 829 O O . PHE A 1 99 ? 3.599 15.824 4.893 1.00 62.78 99 PHE A O 1
ATOM 836 N N . SER A 1 100 ? 2.975 15.819 7.043 1.00 63.59 100 SER A N 1
ATOM 837 C CA . SER A 1 100 ? 4.121 15.003 7.486 1.00 63.59 100 SER A CA 1
ATOM 838 C C . SER A 1 100 ? 4.084 13.582 6.913 1.00 63.59 100 SER A C 1
ATOM 840 O O . SER A 1 100 ? 5.114 13.033 6.556 1.00 63.59 100 SER A O 1
ATOM 842 N N . SER A 1 101 ? 2.895 13.019 6.767 1.00 57.47 101 SER A N 1
ATOM 843 C CA . SER A 1 101 ? 2.560 11.760 6.112 1.00 57.47 101 SER A CA 1
ATOM 844 C C . SER A 1 101 ? 2.908 11.777 4.626 1.00 57.47 101 SER A C 1
ATOM 846 O O . SER A 1 101 ? 3.592 10.875 4.157 1.00 57.47 101 SER A O 1
ATOM 848 N N . ILE A 1 102 ? 2.532 12.837 3.902 1.00 65.19 102 ILE A N 1
ATOM 849 C CA . ILE A 1 102 ? 2.935 13.044 2.506 1.00 65.19 102 ILE A CA 1
ATOM 850 C C . ILE A 1 102 ? 4.457 13.166 2.415 1.00 65.19 102 ILE A C 1
ATOM 852 O O . ILE A 1 102 ? 5.056 12.510 1.576 1.00 65.19 102 ILE A O 1
ATOM 856 N N . LEU A 1 103 ? 5.106 13.940 3.290 1.00 69.12 103 LEU A N 1
ATOM 857 C CA . LEU A 1 103 ? 6.566 14.071 3.288 1.00 69.12 103 LEU A CA 1
ATOM 858 C C . LEU A 1 103 ? 7.285 12.754 3.601 1.00 69.12 103 LEU A C 1
ATOM 860 O O . LEU A 1 103 ? 8.288 12.457 2.963 1.00 69.12 103 LEU A O 1
ATOM 864 N N . VAL A 1 104 ? 6.782 11.957 4.548 1.00 66.12 104 VAL A N 1
ATOM 865 C CA . VAL A 1 104 ? 7.326 10.625 4.853 1.00 66.12 104 VAL A CA 1
ATOM 866 C C . VAL A 1 104 ? 7.115 9.682 3.674 1.00 66.12 104 VAL A C 1
ATOM 868 O O . VAL A 1 104 ? 8.060 9.002 3.295 1.00 66.12 104 VAL A O 1
ATOM 871 N N . GLY A 1 105 ? 5.933 9.684 3.051 1.00 62.19 105 GLY A N 1
ATOM 872 C CA . GLY A 1 105 ? 5.659 8.904 1.843 1.00 62.19 105 GLY A CA 1
ATOM 873 C C . GLY A 1 105 ? 6.565 9.304 0.676 1.00 62.19 105 GLY A C 1
ATOM 874 O O . GLY A 1 105 ? 7.150 8.442 0.028 1.00 62.19 105 GLY A O 1
ATOM 875 N N . LEU A 1 106 ? 6.769 10.607 0.459 1.00 68.31 106 LEU A N 1
ATOM 876 C CA . LEU A 1 106 ? 7.723 11.132 -0.519 1.00 68.31 106 LEU A CA 1
ATOM 877 C C . LEU A 1 106 ? 9.154 10.695 -0.181 1.00 68.31 106 LEU A C 1
ATOM 879 O O . LEU A 1 106 ? 9.869 10.201 -1.042 1.00 68.31 106 LEU A O 1
ATOM 883 N N . PHE A 1 107 ? 9.592 10.817 1.070 1.00 73.38 107 PHE A N 1
ATOM 884 C CA . PHE A 1 107 ? 10.948 10.426 1.450 1.00 73.38 107 PHE A CA 1
ATOM 885 C C . PHE A 1 107 ? 11.169 8.914 1.329 1.00 73.38 107 PHE A C 1
ATOM 887 O O . PHE A 1 107 ? 12.198 8.484 0.815 1.00 73.38 107 PHE A O 1
ATOM 894 N N . ALA A 1 108 ? 10.189 8.105 1.735 1.00 64.25 108 ALA A N 1
ATOM 895 C CA . ALA A 1 108 ? 10.212 6.655 1.594 1.00 64.25 108 ALA A CA 1
ATOM 896 C C . ALA A 1 108 ? 10.235 6.236 0.121 1.00 64.25 108 ALA A C 1
ATOM 898 O O . ALA A 1 108 ? 11.007 5.354 -0.237 1.00 64.25 108 ALA A O 1
ATOM 899 N N . ALA A 1 109 ? 9.474 6.903 -0.749 1.00 62.47 109 ALA A N 1
ATOM 900 C CA . ALA A 1 109 ? 9.498 6.635 -2.182 1.00 62.47 109 ALA A CA 1
ATOM 901 C C . ALA A 1 109 ? 10.821 7.076 -2.847 1.00 62.47 109 ALA A C 1
ATOM 903 O O . ALA A 1 109 ? 11.319 6.356 -3.713 1.00 62.47 109 ALA A O 1
ATOM 904 N N . ILE A 1 110 ? 11.444 8.186 -2.415 1.00 70.75 110 ILE A N 1
ATOM 905 C CA . ILE A 1 110 ? 12.810 8.569 -2.838 1.00 70.75 110 ILE A CA 1
ATOM 906 C C . ILE A 1 110 ? 13.815 7.505 -2.386 1.00 70.75 110 ILE A C 1
ATOM 908 O O . ILE A 1 110 ? 14.631 7.045 -3.183 1.00 70.75 110 ILE A O 1
ATOM 912 N N . LEU A 1 111 ? 13.758 7.108 -1.112 1.00 73.50 111 LEU A N 1
ATOM 913 C CA . LEU A 1 111 ? 14.667 6.125 -0.531 1.00 73.50 111 LEU A CA 1
ATOM 914 C C . LEU A 1 111 ? 14.516 4.766 -1.213 1.00 73.50 111 LEU A C 1
ATOM 916 O O . LEU A 1 111 ? 15.513 4.175 -1.615 1.00 73.50 111 LEU A O 1
ATOM 920 N N . TRP A 1 112 ? 13.283 4.297 -1.397 1.00 67.94 112 TRP A N 1
ATOM 921 C CA . TRP A 1 112 ? 12.978 3.085 -2.148 1.00 67.94 112 TRP A CA 1
ATOM 922 C C . TRP A 1 112 ? 13.567 3.156 -3.552 1.00 67.94 112 TRP A C 1
ATOM 924 O O . TRP A 1 112 ? 14.232 2.222 -3.981 1.00 67.94 112 TRP A O 1
ATOM 934 N N . ARG A 1 113 ? 13.397 4.285 -4.250 1.00 65.81 113 ARG A N 1
ATOM 935 C CA . ARG A 1 113 ? 13.965 4.490 -5.586 1.00 65.81 113 ARG A CA 1
ATOM 936 C C . ARG A 1 113 ? 15.480 4.393 -5.603 1.00 65.81 113 ARG A C 1
ATOM 938 O O . ARG A 1 113 ? 16.035 3.748 -6.489 1.00 65.81 113 ARG A O 1
ATOM 945 N N . PHE A 1 114 ? 16.132 5.022 -4.635 1.00 68.31 114 PHE A N 1
ATOM 946 C CA . PHE A 1 114 ? 17.577 4.954 -4.498 1.00 68.31 114 PHE A CA 1
ATOM 947 C C . PHE A 1 114 ? 18.041 3.517 -4.228 1.00 68.31 114 PHE A C 1
ATOM 949 O O . PHE A 1 114 ? 18.955 3.032 -4.889 1.00 68.31 114 PHE A O 1
ATOM 956 N N . LEU A 1 115 ? 17.372 2.808 -3.315 1.00 72.06 115 LEU A N 1
ATOM 957 C CA . LEU A 1 115 ? 17.672 1.413 -2.994 1.00 72.06 115 LEU A CA 1
ATOM 958 C C . LEU A 1 115 ? 17.436 0.484 -4.185 1.00 72.06 115 LEU A C 1
ATOM 960 O O . LEU A 1 115 ? 18.282 -0.353 -4.471 1.00 72.06 115 LEU A O 1
ATOM 964 N N . GLU A 1 116 ? 16.326 0.643 -4.899 1.00 63.50 116 GLU A N 1
ATOM 965 C CA . GLU A 1 116 ? 16.006 -0.139 -6.092 1.00 63.50 116 GLU A CA 1
ATOM 966 C C . GLU A 1 116 ? 17.072 0.047 -7.170 1.00 63.50 116 GLU A C 1
ATOM 968 O O . GLU A 1 116 ? 17.523 -0.939 -7.741 1.00 63.50 116 GLU A O 1
ATOM 973 N N . MET A 1 117 ? 17.524 1.283 -7.402 1.00 65.81 117 MET A N 1
ATOM 974 C CA . MET A 1 117 ? 18.600 1.574 -8.350 1.00 65.81 117 MET A CA 1
ATOM 975 C C . MET A 1 117 ? 19.907 0.901 -7.923 1.00 65.81 117 MET A C 1
ATOM 977 O O . MET A 1 117 ? 20.515 0.184 -8.710 1.00 65.81 117 MET A O 1
ATOM 981 N N . VAL A 1 118 ? 20.303 1.059 -6.655 1.00 68.81 118 VAL A N 1
ATOM 982 C CA . VAL A 1 118 ? 21.522 0.436 -6.121 1.00 68.81 118 VAL A CA 1
ATOM 983 C C . VAL A 1 118 ? 21.455 -1.084 -6.241 1.00 68.81 118 VAL A C 1
ATOM 985 O O . VAL A 1 118 ? 22.423 -1.698 -6.680 1.00 68.81 118 VAL A O 1
ATOM 988 N N . VAL A 1 119 ? 20.330 -1.703 -5.879 1.00 68.69 119 VAL A N 1
ATOM 989 C CA . VAL A 1 119 ? 20.151 -3.160 -5.932 1.00 68.69 119 VAL A CA 1
ATOM 990 C C . VAL A 1 119 ? 20.120 -3.656 -7.374 1.00 68.69 119 VAL A C 1
ATOM 992 O O . VAL A 1 119 ? 20.845 -4.594 -7.692 1.00 68.69 119 VAL A O 1
ATOM 995 N N . TYR A 1 120 ? 19.334 -3.030 -8.252 1.00 64.06 120 TYR A N 1
ATOM 996 C CA . TYR A 1 120 ? 19.216 -3.426 -9.656 1.00 64.06 120 TYR A CA 1
ATOM 997 C C . TYR A 1 120 ? 20.564 -3.332 -10.378 1.00 64.06 120 TYR A C 1
ATOM 999 O O . TYR A 1 120 ? 20.989 -4.303 -11.005 1.00 64.06 120 TYR A O 1
ATOM 1007 N N . ASP A 1 121 ? 21.284 -2.221 -10.210 1.00 62.59 121 ASP 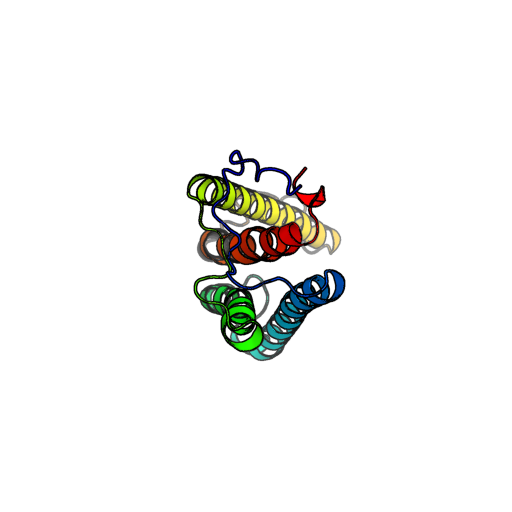A N 1
ATOM 1008 C CA . ASP A 1 121 ? 22.602 -2.028 -10.820 1.00 62.59 121 ASP A CA 1
ATOM 1009 C C . ASP A 1 121 ? 23.641 -2.988 -10.228 1.00 62.59 121 ASP A C 1
ATOM 1011 O O . ASP A 1 121 ? 24.437 -3.579 -10.962 1.00 62.59 121 ASP A O 1
ATOM 1015 N N . SER A 1 122 ? 23.613 -3.214 -8.909 1.00 64.50 122 SER A N 1
ATOM 1016 C CA . SER A 1 122 ? 24.511 -4.177 -8.255 1.00 64.50 122 SER A CA 1
ATOM 1017 C C . SER A 1 122 ? 24.266 -5.601 -8.751 1.00 64.50 122 SER A C 1
ATOM 1019 O O . SER A 1 122 ? 25.218 -6.340 -8.998 1.00 64.50 122 SER A O 1
ATOM 1021 N N . MET A 1 123 ? 23.001 -5.986 -8.937 1.00 61.81 123 MET A N 1
ATOM 1022 C CA . MET A 1 123 ? 22.626 -7.294 -9.469 1.00 61.81 123 MET A CA 1
ATOM 1023 C C . MET A 1 123 ? 22.985 -7.438 -10.950 1.00 61.81 123 MET A C 1
ATOM 1025 O O . MET A 1 123 ? 23.465 -8.497 -11.346 1.00 61.81 123 MET A O 1
ATOM 1029 N N . ALA A 1 124 ? 22.818 -6.392 -11.761 1.00 59.75 124 ALA A N 1
ATOM 1030 C CA . ALA A 1 124 ? 23.209 -6.399 -13.170 1.00 59.75 124 ALA A CA 1
ATOM 1031 C C . ALA A 1 124 ? 24.730 -6.548 -13.349 1.00 59.75 124 ALA A C 1
ATOM 1033 O O . ALA A 1 124 ? 25.184 -7.294 -14.220 1.00 59.75 124 ALA A O 1
ATOM 1034 N N . VAL A 1 125 ? 25.522 -5.896 -12.489 1.00 62.00 125 VAL A N 1
ATOM 1035 C CA . VAL A 1 125 ? 26.983 -6.067 -12.436 1.00 62.00 125 VAL A CA 1
ATOM 1036 C C . VAL A 1 125 ? 27.350 -7.473 -11.960 1.00 62.00 125 VAL A C 1
ATOM 1038 O O . VAL A 1 125 ? 28.182 -8.127 -12.584 1.00 62.00 125 VAL A O 1
ATOM 1041 N N . ALA A 1 126 ? 26.714 -7.971 -10.895 1.00 65.94 126 ALA A N 1
ATOM 1042 C CA . ALA A 1 126 ? 26.966 -9.318 -10.379 1.00 65.94 126 ALA A CA 1
ATOM 1043 C C . ALA A 1 126 ? 26.610 -10.418 -11.396 1.00 65.94 126 ALA A C 1
ATOM 1045 O O . ALA A 1 126 ? 27.286 -11.441 -11.460 1.00 65.94 126 ALA A O 1
ATOM 1046 N N . ALA A 1 127 ? 25.584 -10.193 -12.220 1.00 67.62 127 ALA A N 1
ATOM 1047 C CA . ALA A 1 127 ? 25.185 -11.081 -13.308 1.00 67.62 127 ALA A CA 1
ATOM 1048 C C . ALA A 1 127 ? 26.074 -10.960 -14.564 1.00 67.62 127 ALA A C 1
ATOM 1050 O O . ALA A 1 127 ? 25.838 -11.665 -15.543 1.00 67.62 127 ALA A O 1
ATOM 1051 N N . GLY A 1 128 ? 27.074 -10.069 -14.566 1.00 61.78 128 GLY A N 1
ATOM 1052 C CA . GLY A 1 128 ? 27.975 -9.845 -15.701 1.00 61.78 128 GLY A CA 1
ATOM 1053 C C . GLY A 1 128 ? 27.324 -9.141 -16.897 1.00 61.78 128 GLY A C 1
ATOM 1054 O O . GLY A 1 128 ? 27.897 -9.130 -17.982 1.00 61.78 128 GLY A O 1
ATOM 1055 N N . VAL A 1 129 ? 26.131 -8.564 -16.715 1.00 58.28 129 VAL A N 1
ATOM 1056 C CA . VAL A 1 129 ? 25.335 -7.930 -17.780 1.00 58.28 129 VAL A CA 1
ATOM 1057 C C . VAL A 1 129 ? 25.752 -6.470 -18.009 1.00 58.28 129 VAL A C 1
ATOM 1059 O O . VAL A 1 129 ? 25.535 -5.938 -19.095 1.00 58.28 129 VAL A O 1
ATOM 1062 N N . ALA A 1 130 ? 26.380 -5.818 -17.023 1.00 53.66 130 ALA A N 1
ATOM 1063 C CA . ALA A 1 130 ? 26.770 -4.408 -17.089 1.00 53.66 130 ALA A CA 1
ATOM 1064 C C . ALA A 1 130 ? 28.270 -4.183 -16.819 1.00 53.66 130 ALA A C 1
ATOM 1066 O O . ALA A 1 130 ? 28.840 -4.742 -15.881 1.00 53.66 130 ALA A O 1
ATOM 1067 N N . ILE A 1 131 ? 28.899 -3.310 -17.617 1.00 54.25 131 ILE A N 1
ATOM 1068 C CA . ILE A 1 131 ? 30.276 -2.839 -17.407 1.00 54.25 131 ILE A CA 1
ATOM 1069 C C . ILE A 1 131 ? 30.260 -1.807 -16.271 1.00 54.25 131 ILE A C 1
ATOM 1071 O O . ILE A 1 131 ? 29.448 -0.886 -16.268 1.00 54.25 131 ILE A O 1
ATOM 1075 N N . SER A 1 132 ? 31.178 -1.950 -15.313 1.00 50.88 132 SER A N 1
ATOM 1076 C CA . SER A 1 132 ? 31.329 -1.095 -14.121 1.00 50.88 132 SER A CA 1
ATOM 1077 C C . SER A 1 132 ? 31.283 0.423 -14.390 1.00 50.88 132 SER A C 1
ATOM 1079 O O . SER A 1 132 ? 30.882 1.175 -13.506 1.00 50.88 132 SER A O 1
ATOM 1081 N N . ASP A 1 133 ? 31.658 0.872 -15.589 1.00 47.22 133 ASP A N 1
ATOM 1082 C CA . ASP A 1 133 ? 31.828 2.291 -15.929 1.00 47.22 133 ASP A CA 1
ATOM 1083 C C . ASP A 1 133 ? 30.587 2.978 -16.525 1.00 47.22 133 ASP A C 1
ATOM 1085 O O . ASP A 1 133 ? 30.598 4.189 -16.728 1.00 47.22 133 ASP A O 1
ATOM 1089 N N . THR A 1 134 ? 29.468 2.275 -16.744 1.00 47.41 134 THR A N 1
ATOM 1090 C CA . THR A 1 134 ? 28.205 2.912 -17.184 1.00 47.41 134 THR A CA 1
ATOM 1091 C C . THR A 1 134 ? 27.351 3.439 -16.024 1.00 47.41 134 THR A C 1
ATOM 1093 O O . THR A 1 134 ? 26.204 3.842 -16.228 1.00 47.41 134 THR A O 1
ATOM 1096 N N . ARG A 1 135 ? 27.901 3.461 -14.802 1.00 50.22 135 ARG A N 1
ATOM 1097 C CA . ARG A 1 135 ? 27.247 3.864 -13.542 1.00 50.22 135 ARG A CA 1
ATOM 1098 C C . ARG A 1 135 ? 27.087 5.381 -13.403 1.00 50.22 135 ARG A C 1
ATOM 1100 O O . ARG A 1 135 ? 27.571 5.980 -12.445 1.00 50.22 135 ARG A O 1
ATOM 1107 N N . THR A 1 136 ? 26.421 6.036 -14.345 1.00 50.72 136 THR A N 1
ATOM 1108 C CA . THR A 1 136 ? 26.016 7.432 -14.148 1.00 50.72 136 THR A CA 1
ATOM 1109 C C . THR A 1 136 ? 24.508 7.559 -14.205 1.00 50.72 136 THR A C 1
ATOM 1111 O O . THR A 1 136 ? 23.846 6.898 -14.997 1.00 50.72 136 THR A O 1
ATOM 1114 N N . PHE A 1 137 ? 23.977 8.490 -13.411 1.00 46.09 137 PHE A N 1
ATOM 1115 C CA . PHE A 1 137 ? 22.586 8.950 -13.474 1.00 46.09 137 PHE A CA 1
ATOM 1116 C C . PHE A 1 137 ? 22.139 9.275 -14.917 1.00 46.09 137 PHE A C 1
ATOM 1118 O O . PHE A 1 137 ? 20.956 9.226 -15.224 1.00 46.09 137 PHE A O 1
ATOM 1125 N N . TYR A 1 138 ? 23.096 9.567 -15.805 1.00 40.66 138 TYR A N 1
ATOM 1126 C CA . TYR A 1 138 ? 22.903 9.933 -17.202 1.00 40.66 138 TYR A CA 1
ATOM 1127 C C . TYR A 1 138 ? 22.777 8.755 -18.181 1.00 40.66 138 TYR A C 1
ATOM 1129 O O . TYR A 1 138 ? 22.147 8.937 -19.219 1.00 40.66 138 TYR A O 1
ATOM 1137 N N . SER A 1 139 ? 23.286 7.551 -17.881 1.00 50.59 139 SER A N 1
ATOM 1138 C CA . SER A 1 139 ? 23.062 6.374 -18.750 1.00 50.59 139 SER A CA 1
ATOM 1139 C C . SER A 1 139 ? 21.614 5.866 -18.676 1.00 50.59 139 SER A C 1
ATOM 1141 O O . SER A 1 139 ? 21.103 5.296 -19.635 1.00 50.59 139 SER A O 1
ATOM 1143 N N . LEU A 1 140 ? 20.921 6.171 -17.573 1.00 49.16 140 LEU A N 1
ATOM 1144 C CA . LEU A 1 140 ? 19.477 6.000 -17.385 1.00 49.16 140 LEU A CA 1
ATOM 1145 C C . LEU A 1 140 ? 18.635 7.119 -18.028 1.00 49.16 140 LEU A C 1
ATOM 1147 O O . LEU A 1 140 ? 17.413 7.060 -17.958 1.00 49.16 140 LEU A O 1
ATOM 1151 N N . LEU A 1 141 ? 19.240 8.153 -18.626 1.00 48.09 141 LEU A N 1
ATOM 1152 C CA . LEU A 1 141 ? 18.526 9.272 -19.265 1.00 48.09 141 LEU A CA 1
ATOM 1153 C C . LEU A 1 141 ? 18.462 9.150 -20.793 1.00 48.09 141 LEU A C 1
ATOM 1155 O O . LEU A 1 141 ? 18.184 10.136 -21.477 1.00 48.09 141 LEU A O 1
ATOM 1159 N N . ASP A 1 142 ? 18.666 7.950 -21.342 1.00 50.66 142 ASP A N 1
ATOM 1160 C CA . ASP A 1 142 ? 18.379 7.712 -22.754 1.00 50.66 142 ASP A CA 1
ATOM 1161 C C . ASP A 1 142 ? 16.878 7.967 -23.028 1.00 50.66 142 ASP A C 1
ATOM 1163 O O . ASP A 1 142 ? 16.037 7.807 -22.135 1.00 50.66 142 ASP A O 1
ATOM 1167 N N . GLN A 1 143 ? 16.508 8.447 -24.216 1.00 47.88 143 GLN A N 1
ATOM 1168 C CA . GLN A 1 143 ? 15.232 9.169 -24.421 1.00 47.88 143 GLN A CA 1
ATOM 1169 C C . GLN A 1 143 ? 13.967 8.356 -24.067 1.00 47.88 143 GLN A C 1
ATOM 1171 O O . GLN A 1 143 ? 12.971 8.912 -23.598 1.00 47.88 143 GLN A O 1
ATOM 1176 N N . THR A 1 144 ? 14.011 7.030 -24.218 1.00 52.28 144 THR A N 1
ATOM 1177 C CA . THR A 1 144 ? 12.927 6.097 -23.849 1.00 52.28 144 THR A CA 1
ATOM 1178 C C . THR A 1 144 ? 12.755 5.920 -22.334 1.00 52.28 144 THR A C 1
ATOM 1180 O O . THR A 1 144 ? 11.671 5.575 -21.858 1.00 52.28 144 THR A O 1
ATOM 1183 N N . THR A 1 145 ? 13.808 6.182 -21.565 1.00 65.81 145 THR A N 1
ATOM 1184 C CA . THR A 1 145 ? 13.895 5.954 -20.118 1.00 65.81 145 THR A CA 1
ATOM 1185 C C . THR A 1 145 ? 13.475 7.168 -19.289 1.00 65.81 145 THR A C 1
ATOM 1187 O O . THR A 1 145 ? 12.916 6.980 -18.212 1.00 65.81 145 THR A O 1
ATOM 1190 N N . VAL A 1 146 ? 13.616 8.403 -19.792 1.00 69.12 146 VAL A N 1
ATOM 1191 C CA . VAL A 1 146 ? 13.212 9.620 -19.051 1.00 69.12 146 VAL A CA 1
ATOM 1192 C C . VAL A 1 146 ? 11.701 9.676 -18.827 1.00 69.12 146 VAL A C 1
ATOM 1194 O O . VAL A 1 146 ? 11.241 9.918 -17.714 1.00 69.12 146 VAL A O 1
ATOM 1197 N N . GLY A 1 147 ? 10.903 9.419 -19.868 1.00 71.56 147 GLY A N 1
ATOM 1198 C CA . GLY A 1 147 ? 9.443 9.435 -19.744 1.00 71.56 147 GLY A CA 1
ATOM 1199 C C . GLY A 1 147 ? 8.929 8.339 -18.806 1.00 71.56 147 GLY A C 1
ATOM 1200 O O . GLY A 1 147 ? 8.056 8.588 -17.977 1.00 71.56 147 GLY A O 1
ATOM 1201 N N . LEU A 1 148 ? 9.515 7.141 -18.895 1.00 75.31 148 LEU A N 1
ATOM 1202 C CA . LEU A 1 148 ? 9.223 6.040 -17.979 1.00 75.31 148 LEU A CA 1
ATOM 1203 C C . LEU A 1 148 ? 9.622 6.395 -16.543 1.00 75.31 148 LEU A C 1
ATOM 1205 O O . LEU A 1 148 ? 8.854 6.142 -15.620 1.00 75.31 148 LEU A O 1
ATOM 1209 N N . PHE A 1 149 ? 10.789 7.014 -16.364 1.00 72.88 149 PHE A N 1
ATOM 1210 C CA . PHE A 1 149 ? 11.278 7.473 -15.072 1.00 72.88 149 PHE A CA 1
ATOM 1211 C C . PHE A 1 149 ? 10.329 8.493 -14.440 1.00 72.88 149 PHE A C 1
ATOM 1213 O O . PHE A 1 149 ? 9.965 8.353 -13.271 1.00 72.88 149 PHE A O 1
ATOM 1220 N N . LEU A 1 150 ? 9.870 9.480 -15.212 1.00 78.69 150 LEU A N 1
ATOM 1221 C CA . LEU A 1 150 ? 8.900 10.472 -14.753 1.00 78.69 150 LEU A CA 1
ATOM 1222 C C . LEU A 1 150 ? 7.553 9.831 -14.408 1.00 78.69 150 LEU A C 1
ATOM 1224 O O . LEU A 1 150 ? 7.013 10.119 -13.341 1.00 78.69 150 LEU A O 1
ATOM 1228 N N . LEU A 1 151 ? 7.029 8.936 -15.255 1.00 81.88 151 LEU A N 1
ATOM 1229 C CA . LEU A 1 151 ? 5.775 8.228 -14.979 1.00 81.88 151 LEU A CA 1
ATOM 1230 C C . LEU A 1 151 ? 5.877 7.408 -13.693 1.00 81.88 151 LEU A C 1
ATOM 1232 O O . LEU A 1 151 ? 5.018 7.487 -12.824 1.00 81.88 151 LEU A O 1
ATOM 1236 N N . MET A 1 152 ? 6.931 6.619 -13.570 1.00 79.81 152 MET A N 1
ATOM 1237 C CA . MET A 1 152 ? 7.200 5.789 -12.407 1.00 79.81 152 MET A CA 1
ATOM 1238 C C . MET A 1 152 ? 7.303 6.627 -11.133 1.00 79.81 152 MET A C 1
ATOM 1240 O O . MET A 1 152 ? 6.671 6.305 -10.130 1.00 79.81 152 MET A O 1
ATOM 1244 N N . THR A 1 153 ? 8.056 7.725 -11.190 1.00 77.31 153 THR A N 1
ATOM 1245 C CA . THR A 1 153 ? 8.203 8.686 -10.092 1.00 77.31 153 THR A CA 1
ATOM 1246 C C . THR A 1 153 ? 6.852 9.287 -9.709 1.00 77.31 153 THR A C 1
ATOM 1248 O O . THR A 1 153 ? 6.500 9.329 -8.532 1.00 77.31 153 THR A O 1
ATOM 1251 N N . PHE A 1 154 ? 6.053 9.678 -10.702 1.00 83.44 154 PHE A N 1
ATOM 1252 C CA . PHE A 1 154 ? 4.709 10.196 -10.493 1.00 83.44 154 PHE A CA 1
ATOM 1253 C C . PHE A 1 154 ? 3.799 9.166 -9.811 1.00 83.44 154 PHE A C 1
ATOM 1255 O O . PHE A 1 154 ? 3.166 9.474 -8.805 1.00 83.44 154 PHE A O 1
ATOM 1262 N N . VAL A 1 155 ? 3.759 7.932 -10.317 1.00 85.62 155 VAL A N 1
ATOM 1263 C CA . VAL A 1 155 ? 2.928 6.862 -9.748 1.00 85.62 155 VAL A CA 1
ATOM 1264 C C . VAL A 1 155 ? 3.345 6.559 -8.313 1.00 85.62 155 VAL A C 1
ATOM 1266 O O . VAL A 1 155 ? 2.482 6.442 -7.446 1.00 85.62 155 VAL A O 1
ATOM 1269 N N . GLN A 1 156 ? 4.645 6.496 -8.028 1.00 81.00 156 GLN A N 1
ATOM 1270 C CA . GLN A 1 156 ? 5.108 6.221 -6.671 1.00 81.00 156 GLN A CA 1
ATOM 1271 C C . GLN A 1 156 ? 4.772 7.356 -5.697 1.00 81.00 156 GLN A C 1
ATOM 1273 O O . GLN A 1 156 ? 4.261 7.093 -4.612 1.00 81.00 156 GLN A O 1
ATOM 1278 N N . PHE A 1 157 ? 4.980 8.618 -6.078 1.00 78.12 157 PHE A N 1
ATOM 1279 C CA . PHE A 1 157 ? 4.741 9.746 -5.172 1.00 78.12 157 PHE A CA 1
ATOM 1280 C C . PHE A 1 157 ? 3.284 10.156 -5.023 1.00 78.12 157 PHE A C 1
ATOM 1282 O O . PHE A 1 157 ? 2.885 10.574 -3.939 1.00 78.12 157 PHE A O 1
ATOM 1289 N N . PHE A 1 158 ? 2.500 10.087 -6.094 1.00 81.69 158 PHE A N 1
ATOM 1290 C CA . PHE A 1 158 ? 1.143 10.634 -6.106 1.00 81.69 158 PHE A CA 1
ATOM 1291 C C . PHE A 1 158 ? 0.058 9.566 -6.038 1.00 81.69 158 PHE A C 1
ATOM 1293 O O . PHE A 1 158 ? -1.093 9.904 -5.771 1.00 81.69 158 PHE A O 1
ATOM 1300 N N . VAL A 1 159 ? 0.404 8.293 -6.244 1.00 84.56 159 VAL A N 1
ATOM 1301 C CA . VAL A 1 159 ? -0.552 7.187 -6.134 1.00 84.56 159 VAL A CA 1
ATOM 1302 C C . VAL A 1 159 ? -0.160 6.253 -5.001 1.00 84.56 159 VAL A C 1
ATOM 1304 O O . VAL A 1 159 ? -0.883 6.174 -4.013 1.00 84.56 159 VAL A O 1
ATOM 1307 N N . VAL A 1 160 ? 0.978 5.567 -5.115 1.00 84.06 160 VAL A N 1
ATOM 1308 C CA . VAL A 1 160 ? 1.348 4.495 -4.180 1.00 84.06 160 VAL A CA 1
ATOM 1309 C C . VAL A 1 160 ? 1.622 5.049 -2.786 1.00 84.06 160 VAL A C 1
ATOM 1311 O O . VAL A 1 160 ? 0.962 4.625 -1.846 1.00 84.06 160 VAL A O 1
ATOM 1314 N N . GLY A 1 161 ? 2.491 6.053 -2.649 1.00 79.50 161 GLY A N 1
ATOM 1315 C CA . GLY A 1 161 ? 2.825 6.648 -1.352 1.00 79.50 161 GLY A CA 1
ATOM 1316 C C . GLY A 1 161 ? 1.596 7.126 -0.562 1.00 79.50 161 GLY A C 1
ATOM 1317 O O . GLY A 1 161 ? 1.433 6.737 0.594 1.00 79.50 161 GLY A O 1
ATOM 1318 N N . PRO A 1 162 ? 0.681 7.915 -1.156 1.00 81.62 162 PRO A N 1
ATOM 1319 C CA . PRO A 1 162 ? -0.555 8.314 -0.489 1.00 81.62 162 PRO A CA 1
ATOM 1320 C C . PRO A 1 162 ? -1.466 7.136 -0.124 1.00 81.62 162 PRO A C 1
ATOM 1322 O O . PRO A 1 162 ? -2.068 7.145 0.949 1.00 81.62 162 PRO A O 1
ATOM 1325 N N . VAL A 1 163 ? -1.577 6.125 -0.993 1.00 86.25 163 VAL A N 1
ATOM 1326 C CA . VAL A 1 163 ? -2.381 4.921 -0.730 1.00 86.25 163 VAL A CA 1
ATOM 1327 C C . VAL A 1 163 ? -1.808 4.123 0.439 1.00 86.25 163 VAL A C 1
ATOM 1329 O O . VAL A 1 163 ? -2.553 3.798 1.363 1.00 86.25 163 VAL A O 1
ATOM 1332 N N . GLU A 1 164 ? -0.503 3.863 0.438 1.00 83.75 164 GLU A N 1
ATOM 1333 C CA . GLU A 1 164 ? 0.193 3.142 1.506 1.00 83.75 164 GLU A CA 1
ATOM 1334 C C . GLU A 1 164 ? 0.100 3.892 2.835 1.00 83.75 164 GLU A C 1
ATOM 1336 O O . GLU A 1 164 ? -0.146 3.295 3.880 1.00 83.75 164 GLU A O 1
ATOM 1341 N N . GLU A 1 165 ? 0.212 5.217 2.820 1.00 81.06 165 GLU A N 1
ATOM 1342 C CA . GLU A 1 165 ? 0.074 6.026 4.027 1.00 81.06 165 GLU A CA 1
ATOM 1343 C C . GLU A 1 165 ? -1.368 6.009 4.569 1.00 81.06 165 GLU A C 1
ATOM 1345 O O . GLU A 1 165 ? -1.595 5.930 5.783 1.00 81.06 165 GLU A O 1
ATOM 1350 N N . LEU A 1 166 ? -2.381 6.020 3.697 1.00 83.69 166 LEU A N 1
ATOM 1351 C CA . LEU A 1 166 ? -3.771 5.837 4.123 1.00 83.69 166 LEU A CA 1
ATOM 1352 C C . LEU A 1 166 ? -4.007 4.433 4.690 1.00 83.69 166 LEU A C 1
ATOM 1354 O O . LEU A 1 166 ? -4.666 4.282 5.720 1.00 83.69 166 LEU A O 1
ATOM 1358 N N . GLN A 1 167 ? -3.439 3.413 4.062 1.00 87.56 167 GLN A N 1
ATOM 1359 C CA . GLN A 1 167 ? -3.552 2.028 4.491 1.00 87.56 167 GLN A CA 1
ATOM 1360 C C . GLN A 1 167 ? -2.823 1.784 5.820 1.00 87.56 167 GLN A C 1
ATOM 1362 O O . GLN A 1 167 ? -3.451 1.434 6.818 1.00 87.56 167 GLN A O 1
ATOM 1367 N N . PHE A 1 168 ? -1.509 1.978 5.881 1.00 84.25 168 PHE A N 1
ATOM 1368 C CA . PHE A 1 168 ? -0.704 1.581 7.034 1.00 84.25 168 PHE A CA 1
ATOM 1369 C C . PHE A 1 168 ? -0.799 2.573 8.187 1.00 84.25 168 PHE A C 1
ATOM 1371 O O . PHE A 1 168 ? -1.002 2.170 9.334 1.00 84.25 168 PHE A O 1
ATOM 1378 N N . ARG A 1 169 ? -0.691 3.876 7.913 1.00 79.06 169 ARG A N 1
ATOM 1379 C CA . ARG A 1 169 ? -0.679 4.897 8.969 1.00 79.06 169 ARG A CA 1
ATOM 1380 C C . ARG A 1 169 ? -2.085 5.284 9.403 1.00 79.06 169 ARG A C 1
ATOM 1382 O O . ARG A 1 169 ? -2.360 5.366 10.598 1.00 79.06 169 ARG A O 1
ATOM 1389 N N . SER A 1 170 ? -2.979 5.510 8.444 1.00 77.69 170 SER A N 1
ATOM 1390 C CA . SER A 1 170 ? -4.318 6.032 8.754 1.00 77.69 170 SER A CA 1
ATOM 1391 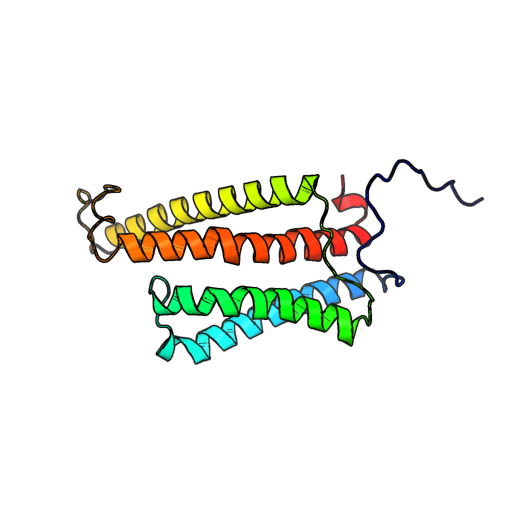C C . SER A 1 170 ? -5.335 4.943 9.089 1.00 77.69 170 SER A C 1
ATOM 1393 O O . SER A 1 170 ? -6.316 5.231 9.774 1.00 77.69 170 SER A O 1
ATOM 1395 N N . PHE A 1 171 ? -5.127 3.704 8.631 1.00 85.94 171 PHE A N 1
ATOM 1396 C CA . PHE A 1 171 ? -5.974 2.567 8.982 1.00 85.94 171 PHE A CA 1
ATOM 1397 C C . PHE A 1 171 ? -5.255 1.599 9.927 1.00 85.94 171 PHE A C 1
ATOM 1399 O O . PHE A 1 171 ? -5.607 1.552 11.101 1.00 85.94 171 PHE A O 1
ATOM 1406 N N . VAL A 1 172 ? -4.233 0.858 9.494 1.00 87.19 172 VAL A N 1
ATOM 1407 C CA . VAL A 1 172 ? -3.637 -0.218 10.314 1.00 87.19 172 VAL A CA 1
ATOM 1408 C C . VAL A 1 172 ? -3.150 0.296 11.670 1.00 87.19 172 VAL A C 1
ATOM 1410 O O . VAL A 1 172 ? -3.559 -0.240 12.703 1.00 87.19 172 VAL A O 1
ATOM 1413 N N . TYR A 1 173 ? -2.339 1.354 11.694 1.00 82.44 173 TYR A N 1
ATOM 1414 C CA . TYR A 1 173 ? -1.824 1.945 12.928 1.00 82.44 173 TYR A CA 1
ATOM 1415 C C . TYR A 1 173 ? -2.951 2.512 13.800 1.00 82.44 173 TYR A C 1
ATOM 1417 O O . TYR A 1 173 ? -3.080 2.135 14.963 1.00 82.44 173 TYR A O 1
ATOM 1425 N N . ASP A 1 174 ? -3.819 3.362 13.244 1.00 79.75 174 ASP A N 1
ATOM 1426 C CA . ASP A 1 174 ? -4.894 4.012 14.005 1.00 79.75 174 ASP A CA 1
ATOM 1427 C C . ASP A 1 174 ? -5.959 3.035 14.531 1.00 79.75 174 ASP A C 1
ATOM 1429 O O . ASP A 1 174 ? -6.561 3.287 15.578 1.00 79.75 174 ASP A O 1
ATOM 1433 N N . GLN A 1 175 ? -6.216 1.928 13.832 1.00 82.19 175 GLN A N 1
ATOM 1434 C CA . GLN A 1 175 ? -7.126 0.881 14.296 1.00 82.19 175 GLN A CA 1
ATOM 1435 C C . GLN A 1 175 ? -6.450 -0.014 15.343 1.00 82.19 175 GLN A C 1
ATOM 1437 O O . GLN A 1 175 ? -7.054 -0.304 16.379 1.00 82.19 175 GLN A O 1
ATOM 1442 N N . SER A 1 176 ? -5.182 -0.380 15.135 1.00 82.31 176 SER A N 1
ATOM 1443 C CA . SER A 1 176 ? -4.403 -1.174 16.097 1.00 82.31 176 SER A CA 1
ATOM 1444 C C . SER A 1 176 ? -4.189 -0.429 17.412 1.00 82.31 176 SER A C 1
ATOM 1446 O O . SER A 1 176 ? -4.309 -1.018 18.487 1.00 82.31 176 SER A O 1
ATOM 1448 N N . ALA A 1 177 ? -3.963 0.884 17.354 1.00 77.38 177 ALA A N 1
ATOM 1449 C CA . ALA A 1 177 ? -3.735 1.724 18.524 1.00 77.38 177 ALA A CA 1
ATOM 1450 C C . ALA A 1 177 ? -4.939 1.782 19.481 1.00 77.38 177 ALA A C 1
ATOM 1452 O O . ALA A 1 177 ? -4.777 2.032 20.672 1.00 77.38 177 ALA A O 1
ATOM 1453 N N . ARG A 1 178 ? -6.156 1.494 19.003 1.00 75.25 178 ARG A N 1
ATOM 1454 C CA . ARG A 1 178 ? -7.343 1.411 19.876 1.00 75.25 178 ARG A CA 1
ATOM 1455 C C . ARG A 1 178 ? -7.349 0.183 20.769 1.00 75.25 178 ARG A C 1
ATOM 1457 O O . ARG A 1 178 ? -8.049 0.145 21.776 1.00 75.25 178 ARG A O 1
ATOM 1464 N N . VAL A 1 179 ? -6.610 -0.837 20.359 1.00 77.06 179 VAL A N 1
ATOM 1465 C CA . VAL A 1 179 ? -6.536 -2.127 21.033 1.00 77.06 179 VAL A CA 1
ATOM 1466 C C . VAL A 1 179 ? -5.224 -2.266 21.800 1.00 77.06 179 VAL A C 1
ATOM 1468 O O . VAL A 1 179 ? -5.180 -2.882 22.865 1.00 77.06 179 VAL A O 1
ATOM 1471 N N . LEU A 1 180 ? -4.158 -1.661 21.280 1.00 72.94 180 LEU A N 1
ATOM 1472 C CA . LEU A 1 180 ? -2.817 -1.652 21.843 1.00 72.94 180 LEU A CA 1
ATOM 1473 C C . LEU A 1 180 ? -2.512 -0.261 22.418 1.00 72.94 180 LEU A C 1
ATOM 1475 O O . LEU A 1 180 ? -1.784 0.511 21.803 1.00 72.94 180 LEU A O 1
ATOM 1479 N N . LYS A 1 181 ? -3.054 0.062 23.603 1.00 60.78 181 LYS A N 1
ATOM 1480 C CA . LYS A 1 181 ? -2.849 1.375 24.257 1.00 60.78 181 LYS A CA 1
ATOM 1481 C C . LYS A 1 181 ? -1.364 1.757 24.417 1.00 60.78 181 LYS A C 1
ATOM 1483 O O . LYS A 1 181 ? -1.031 2.929 24.319 1.00 60.78 181 LYS A O 1
ATOM 1488 N N . ASN A 1 182 ? -0.471 0.776 24.578 1.00 54.69 182 ASN A N 1
ATOM 1489 C CA . ASN A 1 182 ? 0.976 1.000 24.729 1.00 54.69 182 ASN A CA 1
ATOM 1490 C C . ASN A 1 182 ? 1.705 1.295 23.406 1.00 54.69 182 ASN A C 1
ATOM 1492 O O . ASN A 1 182 ? 2.878 1.632 23.433 1.00 54.69 182 ASN A O 1
ATOM 1496 N N . TRP A 1 183 ? 1.045 1.149 22.253 1.00 48.69 183 TRP A N 1
ATOM 1497 C CA . TRP A 1 183 ? 1.641 1.426 20.937 1.00 48.69 183 TRP A CA 1
ATOM 1498 C C . TRP A 1 183 ? 1.674 2.931 20.613 1.00 48.69 183 TRP A C 1
ATOM 1500 O O . TRP A 1 183 ? 2.228 3.344 19.602 1.00 48.69 183 TRP A O 1
ATOM 1510 N N . GLN A 1 184 ? 1.037 3.757 21.447 1.00 46.62 184 GLN A N 1
ATOM 1511 C CA . GLN A 1 184 ? 0.969 5.212 21.286 1.00 46.62 184 GLN A CA 1
ATOM 1512 C C . GLN A 1 184 ? 2.031 5.973 22.100 1.00 46.62 184 GLN A C 1
ATOM 1514 O O . GLN A 1 184 ? 2.027 7.203 22.046 1.00 46.62 184 GLN A O 1
ATOM 1519 N N . ALA A 1 185 ? 2.866 5.259 22.868 1.00 37.28 185 ALA A N 1
ATOM 1520 C CA . ALA A 1 185 ? 3.922 5.816 23.714 1.00 37.28 185 ALA A CA 1
ATOM 1521 C C . ALA A 1 185 ? 5.243 5.969 22.951 1.00 37.28 185 ALA A C 1
ATOM 1523 O O . ALA A 1 185 ? 5.573 5.048 22.169 1.00 37.28 185 ALA A O 1
#

Radius of gyration: 20.67 Å; chains: 1; bounding box: 53×31×65 Å

Foldseek 3Di:
DDDPDPPPPPDDDQQFDDDDPALVVLLVLLVVLVVQLVVLVVVCCVVCCVPQPDPLDPSVLVVLQPCLCCSQVVSVCCCQCPVSVTPDGNFDDDPVCVVVLLVVLLVVLVVVVVVCVVVVVVVCVVVVNDDPPCPDPCVCVDPVRVVSVVSNSCSSNVPNSVSVSRRVVGHVLSSSCVSVVVSVD

Sequence (185 aa):
MQEPYDDKWYGVPPAGEKPIPPRGRYIAEILAVIFIEFVLWGLYRYFTAPIYGGFGTWKFYVGHIIAAPTIALGTIMVYWRFYRKERGLPFRFTTKRLFSSILVGLFAAILWRFLEMVVYDSMAVAAGVAISDTRTFYSLLDQTTVGLFLLMTFVQFFVVGPVEELQFRSFVYDQSARVLKNWQA

Secondary structure (DSSP, 8-state):
-PPP--TT--S---S--SPPPPHHHHHHHHHHHHHHHHHHHHHHHHHHHHHH-STTSHHHHHHHHHHHHHHHHHHHHHIIIIIS--SS-SS---HHHHHHHHHHHHHHHHHHHHHHHHHHHHHHHHTT-S-GGG-STTGGGSHHHHHHHHHHHHHIIIIIHHHHIIIIIIIIIHHHTTT-GGGG-